Protein AF-A0AAT9FR93-F1 (afdb_monomer_lite)

InterPro domains:
  IPR008893 WGR domain [PF05406] (12-82)
  IPR008893 WGR domain [PS51977] (1-89)
  IPR008893 WGR domain [SM00773] (6-83)
  IPR036930 WGR domain superfamily [SSF142921] (15-79)

Organism: NCBI:txid2979115

Foldseek 3Di:
DPDDKDKFKWWADDDPATKIKIWIWADDDQFTWIKMWMDHPQAGTAIDTPDLDGDHPVVNVVVRVVVVVVVVVVVIDTDPDDDDQDWDWDNQFFDAPVDADDDDDDDDPVCVVVQQADLLHKDWDDDDHFKWKWWDDQQDIFIAGNVRGTGTARPLLSVQVNPFPATWIFIFGDTRQATATAFTQDTNRHGPVVPRGVVRLVVLVVRHDPPSRRYHYTDMGSHPVVVVPPPD

pLDDT: mean 82.77, std 15.94, range [29.42, 98.38]

Secondary structure (DSSP, 8-state):
------EEEEEEEETTEEEEEEEEEEEETTEEEEEEEEEETTSPPEEEES-SS-B-HHHHHHHHHHHHHHHHTTT-EE-TT--PPP-PPPTTTT-B-S--PPPPPP--HHHHHHHHH-TT--EE----SEEEEEEEETTEEEEEETTSBEE---HHHHHHHHT-SS-EEEEEEEETTEEEEEEEEEETTEE-TTS-HHHHHHHHHHHSPTT-TTEEEPPEE-STTHHHHTT-

Sequence (232 aa):
MNTNITSTFLYFREGNSDKEYHVAIEPEGNGYHVTYAYGRRGNTLTTGSKTRQSVTLAEATTIYDKLVRQKMAKGYRTEDNQKPGPITHARDAGEDTGIRCQLLSSVDENQVSHLLTDKRYCLQEKHDGRRLMIRKTGNQITGINRRGLVVSIPNTIRQAVDKLPVDVLLDGEVVGETYHVFDLLELKGHDIRHKGYLSRHAGIVALLPPNDGSLLWVTTAMDSEWCACGLR

Structure (mmCIF, N/CA/C/O backbone):
data_AF-A0AAT9FR93-F1
#
_entry.id   AF-A0AAT9FR93-F1
#
loop_
_atom_site.group_PDB
_atom_site.id
_atom_site.type_symbol
_atom_site.label_atom_id
_atom_site.label_alt_id
_atom_site.label_comp_id
_atom_site.label_asym_id
_atom_site.label_entity_id
_atom_site.label_seq_id
_atom_site.pdbx_PDB_ins_code
_atom_site.Cartn_x
_atom_site.Cartn_y
_atom_site.Cartn_z
_atom_site.occupancy
_atom_site.B_iso_or_equiv
_atom_site.auth_seq_id
_atom_site.auth_comp_id
_atom_site.auth_asym_id
_atom_site.auth_atom_id
_atom_site.pdbx_PDB_model_num
ATOM 1 N N . MET A 1 1 ? -28.108 10.114 15.152 1.00 29.42 1 MET A N 1
ATOM 2 C CA . MET A 1 1 ? -27.400 10.908 16.178 1.00 29.42 1 MET A CA 1
ATOM 3 C C . MET A 1 1 ? -25.965 11.034 15.711 1.00 29.42 1 MET A C 1
ATOM 5 O O . MET A 1 1 ? -25.329 10.007 15.524 1.00 29.42 1 MET A O 1
ATOM 9 N N . ASN A 1 2 ? -25.495 12.246 15.415 1.00 30.59 2 ASN A N 1
ATOM 10 C CA . ASN A 1 2 ? -24.121 12.461 14.964 1.00 30.59 2 ASN A CA 1
ATOM 11 C C . ASN A 1 2 ? -23.194 12.301 16.167 1.00 30.59 2 ASN A C 1
ATOM 13 O O . ASN A 1 2 ? -23.054 13.214 16.977 1.00 30.59 2 ASN A O 1
ATOM 17 N N . THR A 1 3 ? -22.616 11.116 16.319 1.00 38.00 3 THR A N 1
ATOM 18 C CA . THR A 1 3 ? -21.605 10.847 17.335 1.00 38.00 3 THR A CA 1
ATOM 19 C C . THR A 1 3 ? -20.369 11.660 16.973 1.00 38.00 3 THR A C 1
ATOM 21 O O . THR A 1 3 ? -19.728 11.388 15.960 1.00 38.00 3 THR A O 1
ATOM 24 N N . ASN A 1 4 ? -20.075 12.709 17.742 1.00 42.78 4 ASN A N 1
ATOM 25 C CA . ASN A 1 4 ? -18.880 13.519 17.524 1.00 42.78 4 ASN A CA 1
ATOM 26 C C . ASN A 1 4 ? -17.641 12.626 17.663 1.00 42.78 4 ASN A C 1
ATOM 28 O O . ASN A 1 4 ? -17.345 12.113 18.740 1.00 42.78 4 ASN A O 1
ATOM 32 N N . ILE A 1 5 ? -16.954 12.428 16.541 1.00 62.50 5 ILE A N 1
ATOM 33 C CA . ILE A 1 5 ? -15.663 11.754 16.441 1.00 62.50 5 ILE A CA 1
ATOM 34 C C . ILE A 1 5 ? -14.625 12.734 16.995 1.00 62.50 5 ILE A C 1
ATOM 36 O O . ILE A 1 5 ? -14.442 13.820 16.443 1.00 62.50 5 ILE A O 1
ATOM 40 N N . THR A 1 6 ? -13.977 12.380 18.106 1.00 74.31 6 THR A N 1
ATOM 41 C CA . THR A 1 6 ? -12.944 13.219 18.729 1.00 74.31 6 THR A CA 1
ATOM 42 C C . THR A 1 6 ? -11.579 12.836 18.172 1.00 74.31 6 THR A C 1
ATOM 44 O O . THR A 1 6 ? -11.183 11.674 18.248 1.00 74.31 6 THR A O 1
ATOM 47 N N . SER A 1 7 ? -10.843 13.809 17.636 1.00 80.38 7 SER A N 1
ATOM 48 C CA . SER A 1 7 ? -9.474 13.624 17.149 1.00 80.38 7 SER A CA 1
ATOM 49 C C . SER A 1 7 ? -8.580 14.795 17.542 1.00 80.38 7 SER A C 1
ATOM 51 O O . SER A 1 7 ? -9.019 15.944 17.495 1.00 80.38 7 SER A O 1
ATOM 53 N N . THR A 1 8 ? -7.314 14.526 17.855 1.00 81.81 8 THR A N 1
ATOM 54 C CA . THR A 1 8 ? -6.306 15.551 18.138 1.00 81.81 8 THR A CA 1
ATOM 55 C C . THR A 1 8 ? -5.045 15.285 17.333 1.00 81.81 8 THR A C 1
ATOM 57 O O . THR A 1 8 ? -4.550 14.157 17.250 1.00 81.81 8 THR A O 1
ATOM 60 N N . PHE A 1 9 ? -4.508 16.372 16.790 1.00 83.31 9 PHE A N 1
ATOM 61 C CA . PHE A 1 9 ? -3.224 16.425 16.119 1.00 83.31 9 PHE A CA 1
ATOM 62 C C . PHE A 1 9 ? -2.193 17.032 17.021 1.00 83.31 9 PHE A C 1
ATOM 64 O O . PHE A 1 9 ? -2.413 18.080 17.624 1.00 83.31 9 PHE A O 1
ATOM 71 N N . LEU A 1 10 ? -1.057 16.366 17.078 1.00 88.38 10 LEU A N 1
ATOM 72 C CA . LEU A 1 10 ? 0.061 16.777 17.880 1.00 88.38 10 LEU A CA 1
ATOM 73 C C . LEU A 1 10 ? 1.293 16.824 16.996 1.00 88.38 10 LEU A C 1
ATOM 75 O O . LEU A 1 10 ? 1.634 15.829 16.365 1.00 88.38 10 LEU A O 1
ATOM 79 N N . TYR A 1 11 ? 2.002 17.942 16.998 1.00 88.50 11 TYR A N 1
ATOM 80 C CA . TYR A 1 11 ? 3.275 18.071 16.302 1.00 88.50 11 TYR A CA 1
ATOM 81 C C . TYR A 1 11 ? 4.405 18.331 17.287 1.00 88.50 11 TYR A C 1
ATOM 83 O O . TYR A 1 11 ? 4.216 18.879 18.372 1.00 88.50 11 TYR A O 1
ATOM 91 N N . PHE A 1 12 ? 5.603 17.924 16.900 1.00 88.94 12 PHE A N 1
ATOM 92 C CA . PHE A 1 12 ? 6.820 18.115 17.664 1.00 88.94 12 PHE A CA 1
ATOM 93 C C . PHE A 1 12 ? 7.933 18.542 16.719 1.00 88.94 12 PHE A C 1
ATOM 95 O O . PHE A 1 12 ? 8.231 17.833 15.755 1.00 88.94 12 PHE A O 1
ATOM 102 N N . ARG A 1 13 ? 8.571 19.676 17.018 1.00 87.12 13 ARG A N 1
ATOM 103 C CA . ARG A 1 13 ? 9.702 20.185 16.244 1.00 87.12 13 ARG A CA 1
ATOM 104 C C . ARG A 1 13 ? 10.844 20.585 17.170 1.00 87.12 13 ARG A C 1
ATOM 106 O O . ARG A 1 13 ? 10.693 21.511 17.959 1.00 87.12 13 ARG A O 1
ATOM 113 N N . GLU A 1 14 ? 11.974 19.896 17.048 1.00 84.81 14 GLU A N 1
ATOM 114 C CA . GLU A 1 14 ? 13.205 20.182 17.795 1.00 84.81 14 GLU A CA 1
ATOM 115 C C . GLU A 1 14 ? 14.428 19.702 16.996 1.00 84.81 14 GLU A C 1
ATOM 117 O O . GLU A 1 14 ? 14.525 18.528 16.621 1.00 84.81 14 GLU A O 1
ATOM 122 N N . GLY A 1 15 ? 15.358 20.613 16.696 1.00 87.19 15 GLY A N 1
ATOM 123 C CA . GLY A 1 15 ? 16.490 20.336 15.805 1.00 87.19 15 GLY A CA 1
ATOM 124 C C . GLY A 1 15 ? 16.033 19.796 14.441 1.00 87.19 15 GLY A C 1
ATOM 125 O O . GLY A 1 15 ? 15.156 20.371 13.798 1.00 87.19 15 GLY A O 1
ATOM 126 N N . ASN A 1 16 ? 16.594 18.654 14.025 1.00 81.69 16 ASN A N 1
ATOM 127 C CA . ASN A 1 16 ? 16.213 17.947 12.790 1.00 81.69 16 ASN A CA 1
ATOM 128 C C . ASN A 1 16 ? 14.948 17.077 12.933 1.00 81.69 16 ASN A C 1
ATOM 130 O O . ASN A 1 16 ? 14.507 16.457 11.955 1.00 81.69 16 ASN A O 1
ATOM 134 N N . SER A 1 17 ? 14.380 16.978 14.141 1.00 83.12 17 SER A N 1
ATOM 135 C CA . SER A 1 17 ? 13.136 16.247 14.371 1.00 83.12 17 SER A CA 1
ATOM 136 C C . SER A 1 17 ? 11.950 17.118 13.993 1.00 83.12 17 SER A C 1
ATOM 138 O O . SER A 1 17 ? 11.734 18.162 14.599 1.00 83.12 17 SER A O 1
ATOM 140 N N . ASP A 1 18 ? 11.160 16.639 13.038 1.00 87.88 18 ASP A N 1
ATOM 141 C CA . ASP A 1 18 ? 9.868 17.212 12.681 1.00 87.88 18 ASP A CA 1
ATOM 142 C C . ASP A 1 18 ? 8.831 16.089 12.612 1.00 87.88 18 ASP A C 1
ATOM 144 O O . ASP A 1 18 ? 8.861 15.275 11.691 1.00 87.88 18 ASP A O 1
ATOM 148 N N . LYS A 1 19 ? 8.001 15.953 13.644 1.00 90.75 19 LYS A N 1
ATOM 149 C CA . LYS A 1 19 ? 7.142 14.783 13.861 1.00 90.75 19 LYS A CA 1
ATOM 150 C C . LYS A 1 19 ? 5.696 15.199 14.034 1.00 90.75 19 LYS A C 1
ATOM 152 O O . LYS A 1 19 ? 5.417 16.217 14.660 1.00 90.75 19 LYS A O 1
ATOM 157 N N . GLU A 1 20 ? 4.799 14.335 13.597 1.00 91.38 20 GLU A N 1
ATOM 158 C CA . GLU A 1 20 ? 3.376 14.421 13.891 1.00 91.38 20 GLU A CA 1
ATOM 159 C C . GLU A 1 20 ? 2.882 13.139 14.565 1.00 91.38 20 GLU A C 1
ATOM 161 O O . GLU A 1 20 ? 3.470 12.055 14.451 1.00 91.38 20 GLU A O 1
ATOM 166 N N . TYR A 1 21 ? 1.837 13.298 15.365 1.00 89.88 21 TYR A N 1
ATOM 167 C CA . TYR A 1 21 ? 1.172 12.258 16.122 1.00 89.88 21 TYR A CA 1
ATOM 168 C C . TYR A 1 21 ? -0.322 12.559 16.141 1.00 89.88 21 TYR A C 1
ATOM 170 O O . TYR A 1 21 ? -0.752 13.570 16.690 1.00 89.88 21 TYR A O 1
ATOM 178 N N . HIS A 1 22 ? -1.118 11.698 15.528 1.00 88.06 22 HIS A N 1
ATOM 179 C CA . HIS A 1 22 ? -2.566 11.837 15.460 1.00 88.06 22 HIS A CA 1
ATOM 180 C C . HIS A 1 22 ? -3.174 10.809 16.400 1.00 88.06 22 HIS A C 1
ATOM 182 O O . HIS A 1 22 ? -2.677 9.686 16.494 1.00 88.06 22 HIS A O 1
ATOM 188 N N . VAL A 1 23 ? -4.234 11.184 17.103 1.00 89.44 23 VAL A N 1
ATOM 189 C CA . VAL A 1 23 ? -5.022 10.272 17.932 1.00 89.44 23 VAL A CA 1
ATOM 190 C C . VAL A 1 23 ? -6.499 10.537 17.688 1.00 89.44 23 VAL A C 1
ATOM 192 O O . VAL A 1 23 ? -6.897 11.698 17.607 1.00 89.44 23 VAL A O 1
ATOM 195 N N . ALA A 1 24 ? -7.304 9.487 17.549 1.00 85.00 24 ALA A N 1
ATOM 196 C CA . ALA A 1 24 ? -8.740 9.611 17.324 1.00 85.00 24 ALA A CA 1
ATOM 197 C C . ALA A 1 24 ? -9.539 8.541 18.077 1.00 85.00 24 ALA A C 1
ATOM 199 O O . ALA A 1 24 ? -9.026 7.468 18.399 1.00 85.00 24 ALA A O 1
ATOM 200 N N . ILE A 1 25 ? -10.799 8.860 18.372 1.00 85.25 25 ILE A N 1
ATOM 201 C CA . ILE A 1 25 ? -11.815 7.917 18.839 1.00 85.25 25 ILE A CA 1
ATOM 202 C C . ILE A 1 25 ? -12.727 7.609 17.657 1.00 85.25 25 ILE A C 1
ATOM 204 O O . ILE A 1 25 ? -13.449 8.488 17.190 1.00 85.25 25 ILE A O 1
ATOM 208 N N . GLU A 1 26 ? -12.710 6.368 17.188 1.00 82.25 26 GLU A N 1
ATOM 209 C CA . GLU A 1 26 ? -13.493 5.927 16.034 1.00 82.25 26 GLU A CA 1
ATOM 210 C C . GLU A 1 26 ? -14.591 4.948 16.478 1.00 82.25 26 GLU A C 1
ATOM 212 O O . GLU A 1 26 ? -14.312 4.048 17.273 1.00 82.25 26 GLU A O 1
ATOM 217 N N . PRO A 1 27 ? -15.844 5.103 16.015 1.00 80.38 27 PRO A N 1
ATOM 218 C CA . PRO A 1 27 ? -16.918 4.168 16.340 1.00 80.38 27 PRO A CA 1
ATOM 219 C C . PRO A 1 27 ? -16.737 2.828 15.607 1.00 80.38 27 PRO A C 1
ATOM 221 O O . PRO A 1 27 ? -16.455 2.803 14.410 1.00 80.38 27 PRO A O 1
ATOM 224 N N . GLU A 1 28 ? -16.975 1.712 16.299 1.00 78.50 28 GLU A N 1
ATOM 225 C CA . GLU A 1 28 ? -17.072 0.372 15.706 1.00 78.50 28 GLU A CA 1
ATOM 226 C C . GLU A 1 28 ? -18.241 -0.403 16.326 1.00 78.50 28 GLU A C 1
ATOM 228 O O . GLU A 1 28 ? -18.239 -0.734 17.513 1.00 78.50 28 GLU A O 1
ATOM 233 N N . GLY A 1 29 ? -19.256 -0.708 15.509 1.00 78.81 29 GLY A N 1
ATOM 234 C CA . GLY A 1 29 ? -20.474 -1.376 15.969 1.00 78.81 29 GLY A CA 1
ATOM 235 C C . GLY A 1 29 ? -21.165 -0.582 17.081 1.00 78.81 29 GLY A C 1
ATOM 236 O O . GLY A 1 29 ? -21.569 0.559 16.870 1.00 78.81 29 GLY A O 1
ATOM 237 N N . ASN A 1 30 ? -21.271 -1.190 18.266 1.00 81.44 30 ASN A N 1
ATOM 238 C CA . ASN A 1 30 ? -21.854 -0.571 19.464 1.00 81.44 30 ASN A CA 1
ATOM 239 C C . ASN A 1 30 ? -20.799 0.036 20.413 1.00 81.44 30 ASN A C 1
ATOM 241 O O . ASN A 1 30 ? -21.143 0.444 21.523 1.00 81.44 30 ASN A O 1
ATOM 245 N N . GLY A 1 31 ? -19.525 0.066 20.016 1.00 86.81 31 GLY A N 1
ATOM 246 C CA . GLY A 1 31 ? -18.418 0.562 20.832 1.00 86.81 31 GLY A CA 1
ATOM 247 C C . GLY A 1 31 ? -17.485 1.496 20.063 1.00 86.81 31 GLY A C 1
ATOM 248 O O . GLY A 1 31 ? -17.837 2.041 19.017 1.00 86.81 31 GLY A O 1
ATOM 249 N N . TYR A 1 32 ? -16.292 1.705 20.616 1.00 85.94 32 TYR A N 1
ATOM 250 C CA . TYR A 1 32 ? -15.308 2.667 20.121 1.00 85.94 32 TYR A CA 1
ATOM 251 C C . TYR A 1 32 ? -13.889 2.096 20.180 1.00 85.94 32 TYR A C 1
ATOM 253 O O . TYR A 1 32 ? -13.552 1.347 21.097 1.00 85.94 32 TYR A O 1
ATOM 261 N N . HIS A 1 33 ? -13.037 2.505 19.244 1.00 84.81 33 HIS A N 1
ATOM 262 C CA . HIS A 1 33 ? -11.599 2.252 19.258 1.00 84.81 33 HIS A CA 1
ATOM 263 C C . HIS A 1 33 ? -10.818 3.551 19.428 1.00 84.81 33 HIS A C 1
ATOM 265 O O . HIS A 1 33 ? -11.192 4.589 18.886 1.00 84.81 33 HIS A O 1
ATOM 271 N N . VAL A 1 34 ? -9.700 3.480 20.154 1.00 85.25 34 VAL A N 1
ATOM 272 C CA . VAL A 1 34 ? -8.737 4.584 20.235 1.00 85.25 34 VAL A CA 1
ATOM 273 C C . VAL A 1 34 ? -7.555 4.292 19.339 1.00 85.25 34 VAL A C 1
ATOM 275 O O . VAL A 1 34 ? -6.812 3.324 19.531 1.00 85.25 34 VAL A O 1
ATOM 278 N N . THR A 1 35 ? -7.372 5.168 18.372 1.00 84.31 35 THR A N 1
ATOM 279 C CA . THR A 1 35 ? -6.521 4.972 17.213 1.00 84.31 35 THR A CA 1
ATOM 280 C C . THR A 1 35 ? -5.418 6.007 17.238 1.00 84.31 35 THR A C 1
ATOM 282 O O . THR A 1 35 ? -5.577 7.082 17.817 1.00 84.31 35 THR A O 1
ATOM 285 N N . TYR A 1 36 ? -4.258 5.677 16.682 1.00 88.31 36 TYR A N 1
ATOM 286 C CA . TYR A 1 36 ? -3.169 6.632 16.582 1.00 88.31 36 TYR A CA 1
ATOM 287 C C . TYR A 1 36 ? -2.362 6.460 15.304 1.00 88.31 36 TYR A C 1
ATOM 289 O O . TYR A 1 36 ? -2.220 5.357 14.781 1.00 88.31 36 TYR A O 1
ATOM 297 N N . ALA A 1 37 ? -1.768 7.553 14.847 1.00 82.88 37 ALA A N 1
ATOM 298 C CA . ALA A 1 37 ? -0.824 7.589 13.742 1.00 82.88 37 ALA A CA 1
ATOM 299 C C . ALA A 1 37 ? 0.387 8.428 14.138 1.00 82.88 37 ALA A C 1
ATOM 301 O O . ALA A 1 37 ? 0.241 9.385 14.889 1.00 82.88 37 ALA A O 1
ATOM 302 N N . TYR A 1 38 ? 1.590 8.072 13.702 1.00 89.12 38 TYR A N 1
ATOM 303 C CA . TYR A 1 38 ? 2.784 8.851 14.014 1.00 89.12 38 TYR A CA 1
ATOM 304 C C . TYR A 1 38 ? 3.874 8.711 12.965 1.00 89.12 38 TYR A C 1
ATOM 306 O O . TYR A 1 38 ? 4.024 7.662 12.340 1.00 89.12 38 TYR A O 1
ATOM 314 N N . GLY A 1 39 ? 4.688 9.749 12.818 1.00 85.12 39 GLY A N 1
ATOM 315 C CA . GLY A 1 39 ? 5.774 9.751 11.849 1.00 85.12 39 GLY A CA 1
ATOM 316 C C . GLY A 1 39 ? 6.422 11.116 11.711 1.00 85.12 39 GLY A C 1
ATOM 317 O O . GLY A 1 39 ? 6.143 12.033 12.483 1.00 85.12 39 GLY A O 1
ATOM 318 N N . ARG A 1 40 ? 7.343 11.224 10.752 1.00 84.56 40 ARG A N 1
ATOM 319 C CA . ARG A 1 40 ? 7.901 12.513 10.340 1.00 84.56 40 ARG A CA 1
ATOM 320 C C . ARG A 1 40 ? 6.823 13.270 9.557 1.00 84.56 40 ARG A C 1
ATOM 322 O O . ARG A 1 40 ? 6.152 12.649 8.739 1.00 84.56 40 ARG A O 1
ATOM 329 N N . ARG A 1 41 ? 6.660 14.569 9.804 1.00 81.44 41 ARG A N 1
ATOM 330 C CA . ARG A 1 41 ? 5.644 15.377 9.114 1.00 81.44 41 ARG A CA 1
ATOM 331 C C . ARG A 1 41 ? 5.865 15.366 7.600 1.00 81.44 41 ARG A C 1
ATOM 333 O O . ARG A 1 41 ? 7.005 15.491 7.153 1.00 81.44 41 ARG A O 1
ATOM 340 N N . GLY A 1 42 ? 4.781 15.199 6.840 1.00 69.25 42 GLY A N 1
ATOM 341 C CA . GLY A 1 42 ? 4.798 15.083 5.375 1.00 69.25 42 GLY A CA 1
ATOM 342 C C . GLY A 1 42 ? 5.119 13.683 4.835 1.00 69.25 42 GLY A C 1
ATOM 343 O O . GLY A 1 42 ? 5.043 13.473 3.629 1.00 69.25 42 GLY A O 1
ATOM 344 N N . ASN A 1 43 ? 5.432 12.717 5.706 1.00 69.81 43 ASN A N 1
ATOM 345 C CA . ASN A 1 43 ? 5.645 11.322 5.323 1.00 69.81 43 ASN A CA 1
ATOM 346 C C . ASN A 1 43 ? 4.446 10.450 5.716 1.00 69.81 43 ASN A C 1
ATOM 348 O O . ASN A 1 43 ? 3.644 10.801 6.579 1.00 69.81 43 ASN A O 1
ATOM 352 N N . THR A 1 44 ? 4.373 9.250 5.141 1.00 67.69 44 THR A N 1
ATOM 353 C CA . THR A 1 44 ? 3.378 8.237 5.513 1.00 67.69 44 THR A CA 1
ATOM 354 C C . THR A 1 44 ? 3.463 7.906 7.003 1.00 67.69 44 THR A C 1
ATOM 356 O O . THR A 1 44 ? 4.499 7.446 7.496 1.00 67.69 44 THR A O 1
ATOM 359 N N . LEU A 1 45 ? 2.355 8.072 7.725 1.00 75.25 45 LEU A N 1
ATOM 360 C CA . LEU A 1 45 ? 2.311 7.773 9.151 1.00 75.25 45 LEU A CA 1
ATOM 361 C C . LEU A 1 45 ? 2.226 6.276 9.437 1.00 75.25 45 LEU A C 1
ATOM 363 O O . LEU A 1 45 ? 1.547 5.503 8.760 1.00 75.25 45 LEU A O 1
ATOM 367 N N . THR A 1 46 ? 2.909 5.872 10.505 1.00 77.69 46 THR A N 1
ATOM 368 C CA . THR A 1 46 ? 2.726 4.563 11.125 1.00 77.69 46 THR A CA 1
ATOM 369 C C . THR A 1 46 ? 1.480 4.606 11.989 1.00 77.69 46 THR A C 1
ATOM 371 O O . THR A 1 46 ? 1.409 5.354 12.960 1.00 77.69 46 THR A O 1
ATOM 374 N N . THR A 1 47 ? 0.509 3.780 11.645 1.00 81.50 47 THR A N 1
ATOM 375 C CA . THR A 1 47 ? -0.815 3.723 12.268 1.00 81.50 47 THR A CA 1
ATOM 376 C C . THR A 1 47 ? -0.945 2.520 13.199 1.00 81.50 47 THR A C 1
ATOM 378 O O . THR A 1 47 ? -0.326 1.480 12.970 1.00 81.50 47 THR A O 1
ATOM 381 N N . GLY A 1 48 ? -1.768 2.635 14.236 1.00 78.50 48 GLY A N 1
ATOM 382 C CA . GLY A 1 48 ? -2.099 1.539 15.138 1.00 78.50 48 GLY A CA 1
ATOM 383 C C . GLY A 1 48 ? -3.312 1.843 16.012 1.00 78.50 48 GLY A C 1
ATOM 384 O O . GLY A 1 48 ? -3.860 2.943 15.989 1.00 78.50 48 GLY A O 1
ATOM 385 N N . SER A 1 49 ? -3.706 0.858 16.814 1.00 85.44 49 SER A N 1
ATOM 386 C CA . SER A 1 49 ? -4.805 0.964 17.775 1.00 85.44 49 SER A CA 1
ATOM 387 C C . SER A 1 49 ? -4.294 0.700 19.191 1.00 85.44 49 SER A C 1
ATOM 389 O O . SER A 1 49 ? -3.431 -0.155 19.408 1.00 85.44 49 SER A O 1
ATOM 391 N N . LYS A 1 50 ? -4.798 1.448 20.178 1.00 84.38 50 LYS A N 1
ATOM 392 C CA . LYS A 1 50 ? -4.560 1.171 21.607 1.00 84.38 50 LYS A CA 1
ATOM 393 C C . LYS A 1 50 ? -5.554 0.188 22.206 1.00 84.38 50 LYS A C 1
ATOM 395 O O . LYS A 1 50 ? -5.314 -0.315 23.300 1.00 84.38 50 LYS A O 1
ATOM 400 N N . THR A 1 51 ? -6.623 -0.105 21.487 1.00 81.69 51 THR A N 1
ATOM 401 C CA . THR A 1 51 ? -7.735 -0.949 21.928 1.00 81.69 51 THR A CA 1
ATOM 402 C C . THR A 1 51 ? -7.841 -2.153 21.001 1.00 81.69 51 THR A C 1
ATOM 404 O O . THR A 1 51 ? -8.095 -1.977 19.813 1.00 81.69 51 THR A O 1
ATOM 407 N N . ARG A 1 52 ? -7.631 -3.370 21.522 1.00 75.50 52 ARG A N 1
ATOM 408 C CA . ARG A 1 52 ? -7.758 -4.611 20.729 1.00 75.50 52 ARG A CA 1
ATOM 409 C C . ARG A 1 52 ? -9.210 -4.963 20.396 1.00 75.50 52 ARG A C 1
ATOM 411 O O . ARG A 1 52 ? -9.455 -5.578 19.373 1.00 75.50 52 ARG A O 1
ATOM 418 N N . GLN A 1 53 ? -10.148 -4.582 21.258 1.00 79.50 53 GLN A N 1
ATOM 419 C CA . GLN A 1 53 ? -11.591 -4.763 21.083 1.00 79.50 53 GLN A CA 1
ATOM 420 C C . GLN A 1 53 ? -12.293 -3.425 21.313 1.00 79.50 53 GLN A C 1
ATOM 422 O O . GLN A 1 53 ? -11.723 -2.549 21.972 1.00 79.50 53 GLN A O 1
ATOM 427 N N . SER A 1 54 ? -13.497 -3.272 20.763 1.00 84.69 54 SER A N 1
ATOM 428 C CA . SER A 1 54 ? -14.298 -2.063 20.926 1.00 84.69 54 SER A CA 1
ATOM 429 C C . SER A 1 54 ? -14.644 -1.865 22.402 1.00 84.69 54 SER A C 1
ATOM 431 O O . SER A 1 54 ? -15.144 -2.788 23.046 1.00 84.69 54 SER A O 1
ATOM 433 N N . VAL A 1 55 ? -14.398 -0.669 22.928 1.00 89.25 55 VAL A N 1
ATOM 434 C CA . VAL A 1 55 ? -14.668 -0.297 24.324 1.00 89.25 55 VAL A CA 1
ATOM 435 C C . VAL A 1 55 ? -15.828 0.693 24.413 1.00 89.25 55 VAL A C 1
ATOM 437 O O . VAL A 1 55 ? -16.315 1.200 23.399 1.00 89.25 55 VAL A O 1
ATOM 440 N N . THR A 1 56 ? -16.289 0.991 25.626 1.00 90.44 56 THR A N 1
ATOM 441 C CA . THR A 1 56 ? -17.291 2.045 25.833 1.00 90.44 56 THR A CA 1
ATOM 442 C C . THR A 1 56 ? -16.719 3.428 25.501 1.00 90.44 56 THR A C 1
ATOM 444 O O . THR A 1 56 ? -15.505 3.642 25.538 1.00 90.44 56 THR A O 1
ATOM 447 N N . LEU A 1 57 ? -17.584 4.412 25.222 1.00 86.31 57 LEU A N 1
ATOM 448 C CA . LEU A 1 57 ? -17.136 5.787 24.960 1.00 86.31 57 LEU A CA 1
ATOM 449 C C . LEU A 1 57 ? -16.334 6.361 26.138 1.00 86.31 57 LEU A C 1
ATOM 451 O O . LEU A 1 57 ? -15.338 7.042 25.931 1.00 86.31 57 LEU A O 1
ATOM 455 N N . ALA A 1 58 ? -16.737 6.060 27.376 1.00 84.69 58 ALA A N 1
ATOM 456 C CA . ALA A 1 58 ? -16.051 6.538 28.575 1.00 84.69 58 ALA A CA 1
ATOM 457 C C . ALA A 1 58 ? -14.619 5.981 28.687 1.00 84.69 58 ALA A C 1
ATOM 459 O O . ALA A 1 58 ? -13.671 6.718 28.979 1.00 84.69 58 ALA A O 1
ATOM 460 N N . GLU A 1 59 ? -14.443 4.688 28.405 1.00 87.50 59 GLU A N 1
ATOM 461 C CA . GLU A 1 59 ? -13.126 4.046 28.373 1.00 87.50 59 GLU A CA 1
ATOM 462 C C . GLU A 1 59 ? -12.270 4.586 27.224 1.00 87.50 59 GLU A C 1
ATOM 464 O O . GLU A 1 59 ? -11.096 4.905 27.431 1.00 87.50 59 GLU A O 1
ATOM 469 N N . ALA A 1 60 ? -12.858 4.754 26.035 1.00 86.94 60 ALA A N 1
ATOM 470 C CA . ALA A 1 60 ? -12.172 5.329 24.883 1.00 86.94 60 ALA A CA 1
ATOM 471 C C . ALA A 1 60 ? -11.670 6.750 25.179 1.00 86.94 60 ALA A C 1
ATOM 473 O O . ALA A 1 60 ? -10.489 7.030 24.982 1.00 86.94 60 ALA A O 1
ATOM 474 N N . THR A 1 61 ? -12.517 7.617 25.738 1.00 84.62 61 THR A N 1
ATOM 475 C CA . THR A 1 61 ? -12.137 8.980 26.146 1.00 84.62 61 THR A CA 1
ATOM 476 C C . THR A 1 61 ? -11.003 8.965 27.170 1.00 84.62 61 THR A C 1
ATOM 478 O O . THR A 1 61 ? -10.032 9.704 27.034 1.00 84.62 61 THR A O 1
ATOM 481 N N . THR A 1 62 ? -11.040 8.051 28.143 1.00 86.38 62 THR A N 1
ATOM 482 C CA . THR A 1 62 ? -9.971 7.929 29.149 1.00 86.38 62 THR A CA 1
ATOM 483 C C . THR A 1 62 ? -8.624 7.543 28.523 1.00 86.38 62 THR A C 1
ATOM 485 O O . THR A 1 62 ? -7.579 8.109 28.865 1.00 86.38 62 THR A O 1
ATOM 488 N N . ILE A 1 63 ? -8.622 6.574 27.602 1.00 90.56 63 ILE A N 1
ATOM 489 C CA . ILE A 1 63 ? -7.412 6.138 26.886 1.00 90.56 63 ILE A CA 1
ATOM 490 C C . ILE A 1 63 ? -6.893 7.267 25.988 1.00 90.56 63 ILE A C 1
ATOM 492 O O . ILE A 1 63 ? -5.688 7.535 25.969 1.00 90.56 63 ILE A O 1
ATOM 496 N N . TYR A 1 64 ? -7.798 7.937 25.281 1.00 89.81 64 TYR A N 1
ATOM 497 C CA . TYR A 1 64 ? -7.519 9.077 24.420 1.00 89.81 64 TYR A CA 1
ATOM 498 C C .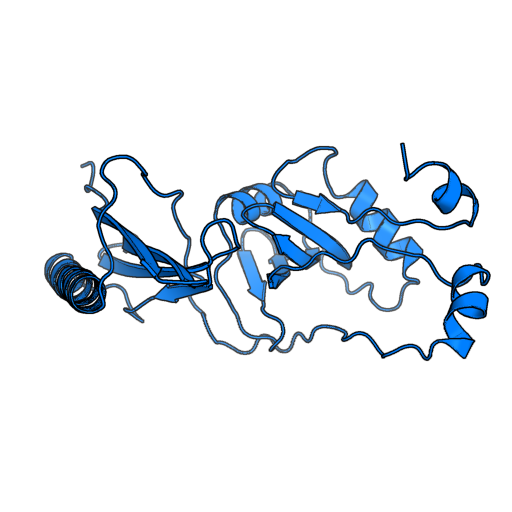 TYR A 1 64 ? -6.835 10.219 25.185 1.00 89.81 64 TYR A C 1
ATOM 500 O O . TYR A 1 64 ? -5.709 10.598 24.851 1.00 89.81 64 TYR A O 1
ATOM 508 N N . ASP A 1 65 ? -7.443 10.692 26.275 1.00 84.25 65 ASP A N 1
ATOM 509 C CA . ASP A 1 65 ? -6.918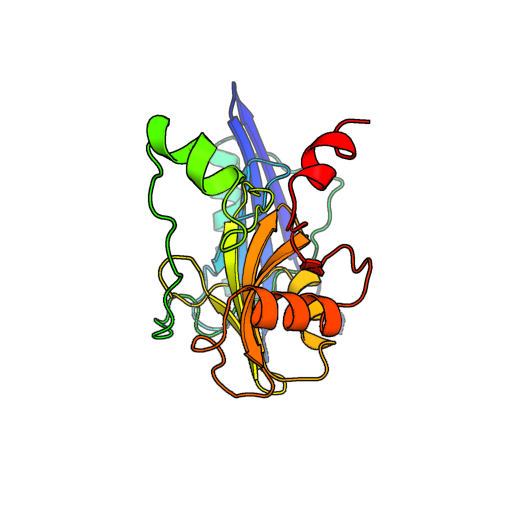 11.798 27.083 1.00 84.25 65 ASP A CA 1
ATOM 510 C C . ASP A 1 65 ? -5.543 11.466 27.659 1.00 84.25 65 ASP A C 1
ATOM 512 O O . ASP A 1 65 ? -4.644 12.311 27.728 1.00 84.25 65 ASP A O 1
ATOM 516 N N . LYS A 1 66 ? -5.346 10.203 28.054 1.00 91.06 66 LYS A N 1
ATOM 517 C CA . LYS A 1 66 ? -4.054 9.716 28.537 1.00 91.06 66 LYS A CA 1
ATOM 518 C C . LYS A 1 66 ? -2.982 9.794 27.449 1.00 91.06 66 LYS A C 1
ATOM 520 O O . LYS A 1 66 ? -1.863 10.208 27.755 1.00 91.06 66 LYS A O 1
ATOM 525 N N . LEU A 1 67 ? -3.291 9.418 26.205 1.00 90.81 67 LEU A N 1
ATOM 526 C CA . LEU A 1 67 ? -2.345 9.514 25.086 1.00 90.81 67 LEU A CA 1
ATOM 527 C C . LEU A 1 67 ? -1.979 10.962 24.778 1.00 90.81 67 LEU A C 1
ATOM 529 O O . LEU A 1 67 ? -0.789 11.269 24.674 1.00 90.81 67 LEU A O 1
ATOM 533 N N . VAL A 1 68 ? -2.980 11.842 24.678 1.00 85.38 68 VAL A N 1
ATOM 534 C CA . VAL A 1 68 ? -2.770 13.271 24.415 1.00 85.38 68 VAL A CA 1
ATOM 535 C C . VAL A 1 68 ? -1.868 13.866 25.494 1.00 85.38 68 VAL A C 1
ATOM 537 O O . VAL A 1 68 ? -0.806 14.407 25.184 1.00 85.38 68 VAL A O 1
ATOM 540 N N . ARG A 1 69 ? -2.205 13.656 26.773 1.00 85.62 69 ARG A N 1
ATOM 541 C CA . ARG A 1 69 ? -1.424 14.161 27.912 1.00 85.62 69 ARG A CA 1
ATOM 542 C C . ARG A 1 69 ? 0.016 13.654 27.908 1.00 85.62 69 ARG A C 1
ATOM 544 O O . ARG A 1 69 ? 0.943 14.430 28.123 1.00 85.62 69 ARG A O 1
ATOM 551 N N . GLN A 1 70 ? 0.227 12.365 27.631 1.00 91.31 70 GLN A N 1
ATOM 552 C CA . GLN A 1 70 ? 1.571 11.785 27.546 1.00 91.31 70 GLN A CA 1
ATOM 553 C C . GLN A 1 70 ? 2.408 12.386 26.415 1.00 91.31 70 GLN A C 1
ATOM 555 O O . GLN A 1 70 ? 3.624 12.503 26.553 1.00 91.31 70 GLN A O 1
ATOM 560 N N . LYS A 1 71 ? 1.789 12.723 25.282 1.00 92.56 71 LYS A N 1
ATOM 561 C CA . LYS A 1 71 ? 2.487 13.324 24.143 1.00 92.56 71 LYS A CA 1
ATOM 562 C C . LYS A 1 71 ? 2.778 14.799 24.376 1.00 92.56 71 LYS A C 1
ATOM 564 O O . LYS A 1 71 ? 3.905 15.218 24.128 1.00 92.56 71 LYS A O 1
ATOM 569 N N . MET A 1 72 ? 1.838 15.544 24.949 1.00 86.12 72 MET A N 1
ATOM 570 C CA . MET A 1 72 ? 2.064 16.933 25.356 1.00 86.12 72 MET A CA 1
ATOM 571 C C . MET A 1 72 ? 3.191 17.051 26.388 1.00 86.12 72 MET A C 1
ATOM 573 O O . MET A 1 72 ? 4.079 17.883 26.236 1.00 86.12 72 MET A O 1
ATOM 577 N N . ALA A 1 73 ? 3.245 16.142 27.369 1.00 86.31 73 ALA A N 1
ATOM 578 C CA . ALA A 1 73 ? 4.351 16.074 28.330 1.00 86.31 73 ALA A CA 1
ATOM 579 C C . ALA A 1 73 ? 5.720 15.795 27.674 1.00 86.31 73 ALA A C 1
ATOM 581 O O . ALA A 1 73 ? 6.756 16.121 28.242 1.00 86.31 73 ALA A O 1
ATOM 582 N N . LYS A 1 74 ? 5.737 15.211 26.467 1.00 88.81 74 LYS A N 1
ATOM 583 C CA . LYS A 1 74 ? 6.942 14.977 25.651 1.00 88.81 74 LYS A CA 1
ATOM 584 C C . LYS A 1 74 ? 7.243 16.127 24.680 1.00 88.81 74 LYS A C 1
ATOM 586 O O . LYS A 1 74 ? 8.007 15.935 23.741 1.00 88.81 74 LYS A O 1
ATOM 591 N N . GLY A 1 75 ? 6.620 17.290 24.872 1.00 86.62 75 GLY A N 1
ATOM 592 C CA . GLY A 1 75 ? 6.864 18.496 24.082 1.00 86.62 75 GLY A CA 1
ATOM 593 C C . GLY A 1 75 ? 6.040 18.609 22.799 1.00 86.62 75 GLY A C 1
ATOM 594 O O . GLY A 1 75 ? 6.278 19.531 22.021 1.00 86.62 75 GLY A O 1
ATOM 595 N N . TYR A 1 76 ? 5.085 17.704 22.555 1.00 90.19 76 TYR A N 1
ATOM 596 C CA . TYR A 1 76 ? 4.175 17.851 21.419 1.00 90.19 76 TYR A CA 1
ATOM 597 C C . TYR A 1 76 ? 3.138 18.955 21.683 1.00 90.19 76 TYR A C 1
ATOM 599 O O . TYR A 1 76 ? 2.734 19.172 22.826 1.00 90.19 76 TYR A O 1
ATOM 607 N N . ARG A 1 77 ? 2.674 19.627 20.629 1.00 87.19 77 ARG A N 1
ATOM 608 C CA . ARG A 1 77 ? 1.727 20.751 20.696 1.00 87.19 77 ARG A CA 1
ATOM 609 C C . ARG A 1 77 ? 0.540 20.526 19.765 1.00 87.19 77 ARG A C 1
ATOM 611 O O . ARG A 1 77 ? 0.694 19.857 18.749 1.00 87.19 77 ARG A O 1
ATOM 618 N N . THR A 1 78 ? -0.624 21.057 20.128 1.00 81.06 78 THR A N 1
ATOM 619 C CA . THR A 1 78 ? -1.844 21.020 19.309 1.00 81.06 78 THR A CA 1
ATOM 620 C C . THR A 1 78 ? -1.795 22.089 18.223 1.00 81.06 78 THR A C 1
ATOM 622 O O . THR A 1 78 ? -1.328 23.195 18.482 1.00 81.06 78 THR A O 1
ATOM 625 N N . GLU A 1 79 ? -2.271 21.773 17.019 1.00 65.50 79 GLU A N 1
ATOM 626 C CA . GLU A 1 79 ? -2.463 22.750 15.940 1.00 65.50 79 GLU A CA 1
ATOM 627 C C . GLU A 1 79 ? -3.963 23.048 15.807 1.00 65.50 79 GLU A C 1
ATOM 629 O O . GLU A 1 79 ? -4.763 22.117 15.732 1.00 65.50 79 GLU A O 1
ATOM 634 N N . ASP A 1 80 ? -4.356 24.324 15.780 1.00 48.06 80 ASP A N 1
ATOM 635 C CA . ASP A 1 80 ? -5.776 24.718 15.793 1.00 48.06 80 ASP A CA 1
ATOM 636 C C . ASP A 1 80 ? -6.513 24.481 14.454 1.00 48.06 80 ASP A C 1
ATOM 638 O O . ASP A 1 80 ? -7.722 24.684 14.391 1.00 48.06 80 ASP A O 1
ATOM 642 N N . ASN A 1 81 ? -5.841 24.029 13.381 1.00 42.12 81 ASN A N 1
ATOM 643 C CA . ASN A 1 81 ? -6.400 24.099 12.018 1.00 42.12 81 ASN A CA 1
ATOM 644 C C . ASN A 1 81 ? -6.260 22.860 11.108 1.00 42.12 81 ASN A C 1
ATOM 646 O O . ASN A 1 81 ? -6.623 22.949 9.935 1.00 42.12 81 ASN A O 1
ATOM 650 N N . GLN A 1 82 ? -5.821 21.695 11.593 1.00 43.56 82 GLN A N 1
ATOM 651 C CA . GLN A 1 82 ? -5.879 20.453 10.802 1.00 43.56 82 GLN A CA 1
ATOM 652 C C . GLN A 1 82 ? -6.930 19.487 11.364 1.00 43.56 82 GLN A C 1
ATOM 654 O O . GLN A 1 82 ? -6.975 19.228 12.563 1.00 43.56 82 GLN A O 1
ATOM 659 N N . LYS A 1 83 ? -7.808 18.973 10.489 1.00 41.19 83 LYS A N 1
ATOM 660 C CA . LYS A 1 83 ? -8.773 17.885 10.754 1.00 41.19 83 LYS A CA 1
ATOM 661 C C . LYS A 1 83 ? -8.319 16.631 9.998 1.00 41.19 83 LYS A C 1
ATOM 663 O O . LYS A 1 83 ? -7.867 16.786 8.864 1.00 41.19 83 LYS A O 1
ATOM 668 N N . PRO A 1 84 ? -8.387 15.410 10.566 1.00 47.22 84 PRO A N 1
ATOM 669 C CA . PRO A 1 84 ? -7.737 14.258 9.949 1.00 47.22 84 PRO A CA 1
ATOM 670 C C . PRO A 1 84 ? -8.620 13.674 8.871 1.00 47.22 84 PRO A C 1
ATOM 672 O O . PRO A 1 84 ? -9.841 13.619 9.022 1.00 47.22 84 PRO A O 1
ATOM 675 N N . GLY A 1 85 ? -7.983 13.161 7.819 1.00 42.94 85 GLY A N 1
ATOM 676 C CA . GLY A 1 85 ? -8.574 12.070 7.063 1.00 42.94 85 GLY A CA 1
ATOM 677 C C . GLY A 1 85 ? -8.773 10.872 8.007 1.00 42.94 85 GLY A C 1
ATOM 678 O O . GLY A 1 85 ? -7.873 10.572 8.796 1.00 42.94 85 GLY A O 1
ATOM 679 N N . PRO A 1 86 ? -9.937 10.204 8.000 1.00 40.88 86 PRO A N 1
ATOM 680 C CA . PRO A 1 86 ? -10.178 9.044 8.859 1.00 40.88 86 PRO A CA 1
ATOM 681 C C . PRO A 1 86 ? -9.183 7.902 8.559 1.00 40.88 86 PRO A C 1
ATOM 683 O O . PRO A 1 86 ? -8.749 7.750 7.415 1.00 40.88 86 PRO A O 1
ATOM 686 N N . ILE A 1 87 ? -8.814 7.093 9.563 1.00 48.47 87 ILE A N 1
ATOM 687 C CA . ILE A 1 87 ? -7.819 6.009 9.434 1.00 48.47 87 ILE A CA 1
ATOM 688 C C . ILE A 1 87 ? -8.486 4.674 9.765 1.00 48.47 87 ILE A C 1
ATOM 690 O O . ILE A 1 87 ? -8.686 4.357 10.928 1.00 48.47 87 ILE A O 1
ATOM 694 N N . THR A 1 88 ? -8.775 3.831 8.772 1.00 46.88 88 THR A N 1
ATOM 695 C CA . THR A 1 88 ? -9.381 2.515 9.049 1.00 46.88 88 THR A CA 1
ATOM 696 C C . THR A 1 88 ? -8.382 1.496 9.600 1.00 46.88 88 THR A C 1
ATOM 698 O O . THR A 1 88 ? -7.355 1.189 8.985 1.00 46.88 88 THR A O 1
ATOM 701 N N . HIS A 1 89 ? -8.733 0.892 10.737 1.00 45.66 89 HIS A N 1
ATOM 702 C CA . HIS A 1 89 ? -8.025 -0.255 11.317 1.00 45.66 89 HIS A CA 1
ATOM 703 C C . HIS A 1 89 ? -8.291 -1.519 10.510 1.00 45.66 89 HIS A C 1
ATOM 705 O O . HIS A 1 89 ? -9.396 -1.748 10.021 1.00 45.66 89 HIS A O 1
ATOM 711 N N . ALA A 1 90 ? -7.271 -2.365 10.393 1.00 55.75 90 ALA A N 1
ATOM 712 C CA . ALA A 1 90 ? -7.485 -3.759 10.038 1.00 55.75 90 ALA A CA 1
ATOM 713 C C . ALA A 1 90 ? -7.799 -4.520 11.335 1.00 55.75 90 ALA A C 1
ATOM 715 O O . ALA A 1 90 ? -7.008 -4.444 12.275 1.00 55.75 90 ALA A O 1
ATOM 716 N N . ARG A 1 91 ? -8.938 -5.227 11.389 1.00 54.12 91 ARG A N 1
ATOM 717 C CA . ARG A 1 91 ? -9.379 -6.010 12.566 1.00 54.12 91 ARG A CA 1
ATOM 718 C C . ARG A 1 91 ? -8.319 -6.996 13.067 1.00 54.12 91 ARG A C 1
ATOM 720 O O . ARG A 1 91 ? -8.199 -7.205 14.268 1.00 54.12 91 ARG A O 1
ATOM 727 N N . ASP A 1 92 ? -7.483 -7.465 12.147 1.00 66.44 92 ASP A N 1
ATOM 728 C CA . ASP A 1 92 ? -6.491 -8.516 12.365 1.00 66.44 92 ASP A CA 1
ATOM 729 C C . ASP A 1 92 ? -5.055 -7.957 12.432 1.00 66.44 92 ASP A C 1
ATOM 731 O O . ASP A 1 92 ? -4.086 -8.620 12.068 1.00 66.44 92 ASP A O 1
ATOM 735 N N . ALA A 1 93 ? -4.887 -6.687 12.820 1.00 70.69 93 ALA A N 1
ATOM 736 C CA . ALA A 1 93 ? -3.585 -6.020 12.798 1.00 70.69 93 ALA A CA 1
ATOM 737 C C . ALA A 1 93 ? -2.503 -6.811 13.560 1.00 70.69 93 ALA A C 1
ATOM 739 O O . ALA A 1 93 ? -2.615 -7.074 14.758 1.00 70.69 93 ALA A O 1
ATOM 740 N N . GLY A 1 94 ? -1.404 -7.117 12.867 1.00 63.94 94 GLY A N 1
ATOM 741 C CA . GLY A 1 94 ? -0.296 -7.907 13.399 1.00 63.94 94 GLY A CA 1
ATOM 742 C C . GLY A 1 94 ? -0.378 -9.409 13.124 1.00 63.94 94 GLY A C 1
ATOM 743 O O . GLY A 1 94 ? 0.602 -10.093 13.413 1.00 63.94 94 GLY A O 1
ATOM 744 N N . GLU A 1 95 ? -1.469 -9.916 12.543 1.00 77.38 95 GLU A N 1
ATOM 745 C CA . GLU A 1 95 ? -1.549 -11.310 12.101 1.00 77.38 95 GLU A CA 1
ATOM 746 C C . GLU A 1 95 ? -0.617 -11.585 10.921 1.00 77.38 95 GLU A C 1
ATOM 748 O O . GLU A 1 95 ? -0.449 -10.752 10.026 1.00 77.38 95 GLU A O 1
ATOM 753 N N . ASP A 1 96 ? 0.002 -12.764 10.922 1.00 84.88 96 ASP A N 1
ATOM 754 C CA . ASP A 1 96 ? 0.834 -13.225 9.818 1.00 84.88 96 ASP A CA 1
ATOM 755 C C . ASP A 1 96 ? -0.046 -13.738 8.676 1.00 84.88 96 ASP A C 1
ATOM 757 O O . ASP A 1 96 ? -0.826 -14.672 8.831 1.00 84.88 96 ASP A O 1
ATOM 761 N N . THR A 1 97 ? 0.106 -13.130 7.505 1.00 89.88 97 THR A N 1
ATOM 762 C CA . THR A 1 97 ? -0.684 -13.460 6.312 1.00 89.88 97 THR A CA 1
ATOM 763 C C . THR A 1 97 ? -0.143 -14.648 5.519 1.00 89.88 97 THR A C 1
ATOM 765 O O . THR A 1 97 ? -0.779 -15.074 4.557 1.00 89.88 97 THR A O 1
ATOM 768 N N . GLY A 1 98 ? 1.064 -15.128 5.838 1.00 90.00 98 GLY A N 1
ATOM 769 C CA . GLY A 1 98 ? 1.813 -16.080 5.009 1.00 90.00 98 GLY A CA 1
ATOM 770 C C . GLY A 1 98 ? 2.371 -15.483 3.708 1.00 90.00 98 GLY A C 1
ATOM 771 O O . GLY A 1 98 ? 3.158 -16.131 3.020 1.00 90.00 98 GLY A O 1
ATOM 772 N N . ILE A 1 99 ? 2.031 -14.233 3.378 1.00 89.88 99 ILE A N 1
ATOM 773 C CA . ILE A 1 99 ? 2.535 -13.523 2.199 1.00 89.88 99 ILE A CA 1
ATOM 774 C C . ILE A 1 99 ? 3.846 -12.826 2.571 1.00 89.88 99 ILE A C 1
ATOM 776 O O . ILE A 1 99 ? 3.995 -12.267 3.663 1.00 89.88 99 ILE A O 1
ATOM 780 N N . ARG A 1 100 ? 4.831 -12.879 1.673 1.00 89.94 100 ARG A N 1
ATOM 781 C CA . ARG A 1 100 ? 6.160 -12.293 1.868 1.00 89.94 100 ARG A CA 1
ATOM 782 C C . ARG A 1 100 ? 6.526 -11.422 0.680 1.00 89.94 100 ARG A C 1
ATOM 784 O O . ARG A 1 100 ? 6.315 -11.817 -0.462 1.00 89.94 100 ARG A O 1
ATOM 791 N N . CYS A 1 101 ? 7.101 -10.260 0.968 1.00 87.69 101 CYS A N 1
ATOM 792 C CA . CYS A 1 101 ? 7.627 -9.381 -0.065 1.00 87.69 101 CYS A CA 1
ATOM 793 C C . CYS A 1 101 ? 8.878 -9.997 -0.692 1.00 87.69 101 CYS A C 1
ATOM 795 O O . CYS A 1 101 ? 9.760 -10.484 0.022 1.00 87.69 101 CYS A O 1
ATOM 797 N N . GLN A 1 102 ? 8.993 -9.892 -2.013 1.00 90.00 102 GLN A N 1
ATOM 798 C CA . GLN A 1 102 ? 10.276 -10.079 -2.673 1.00 90.00 102 GLN A CA 1
ATOM 799 C C . GLN A 1 102 ? 11.189 -8.902 -2.303 1.00 90.00 102 GLN A C 1
ATOM 801 O O . GLN A 1 102 ? 10.809 -7.739 -2.445 1.00 90.00 102 GLN A O 1
ATOM 806 N N . LEU A 1 103 ? 12.382 -9.203 -1.789 1.00 88.31 103 LEU A N 1
ATOM 807 C CA . LEU A 1 103 ? 13.379 -8.193 -1.440 1.00 88.31 103 LEU A CA 1
ATOM 808 C C . LEU A 1 103 ? 14.372 -8.014 -2.588 1.00 88.31 103 LEU A C 1
ATOM 810 O O . LEU A 1 103 ? 14.711 -8.973 -3.279 1.00 88.31 103 LEU A O 1
ATOM 814 N N . LEU A 1 104 ? 14.837 -6.778 -2.768 1.00 87.12 104 LEU A N 1
ATOM 815 C CA . LEU A 1 104 ? 15.867 -6.453 -3.748 1.00 87.12 104 LEU A CA 1
ATOM 816 C C . LEU A 1 104 ? 17.195 -7.110 -3.364 1.00 87.12 104 LEU A C 1
ATOM 818 O O . LEU A 1 104 ? 17.590 -7.100 -2.195 1.00 87.12 104 LEU A O 1
ATOM 822 N N . SER A 1 105 ? 17.895 -7.627 -4.367 1.00 87.81 105 SER A N 1
ATOM 823 C CA . SER A 1 105 ? 19.310 -7.973 -4.260 1.00 87.81 105 SER A CA 1
ATOM 824 C C . SER A 1 105 ? 20.151 -6.724 -4.508 1.00 87.81 105 SER A C 1
ATOM 826 O O . SER A 1 105 ? 19.807 -5.898 -5.353 1.00 87.81 105 SER A O 1
ATOM 828 N N . SER A 1 106 ? 21.252 -6.575 -3.774 1.00 87.88 106 SER A N 1
ATOM 829 C CA . SER A 1 106 ? 22.243 -5.544 -4.076 1.00 87.88 106 SER A CA 1
ATOM 830 C C . SER A 1 106 ? 22.920 -5.846 -5.409 1.00 87.88 106 SER A C 1
ATOM 832 O O . SER A 1 106 ? 23.221 -7.002 -5.704 1.00 87.88 106 SER A O 1
ATOM 834 N N . VAL A 1 107 ? 23.183 -4.797 -6.178 1.00 86.75 107 VAL A N 1
ATOM 835 C CA . VAL A 1 107 ? 23.926 -4.852 -7.437 1.00 86.75 107 VAL A CA 1
ATOM 836 C C . VAL A 1 107 ? 25.300 -4.239 -7.196 1.00 86.75 107 VAL A C 1
ATOM 838 O O . VAL A 1 107 ? 25.397 -3.193 -6.553 1.00 86.75 107 VAL A O 1
ATOM 841 N N . ASP A 1 108 ? 26.348 -4.895 -7.690 1.00 89.44 108 ASP A N 1
ATOM 842 C CA . ASP A 1 108 ? 27.702 -4.338 -7.692 1.00 89.44 108 ASP A CA 1
ATOM 843 C C . ASP A 1 108 ? 27.844 -3.287 -8.804 1.00 89.44 108 ASP A C 1
ATOM 845 O O . ASP A 1 108 ? 27.269 -3.440 -9.883 1.00 89.44 108 ASP A O 1
ATOM 849 N N . GLU A 1 109 ? 28.626 -2.233 -8.573 1.00 88.50 109 GLU A N 1
ATOM 850 C CA . GLU A 1 109 ? 28.812 -1.138 -9.536 1.00 88.50 109 GLU A CA 1
ATOM 851 C C . GLU A 1 109 ? 29.285 -1.639 -10.911 1.00 88.50 109 GLU A C 1
ATOM 853 O O . GLU A 1 109 ? 28.813 -1.169 -11.947 1.00 88.50 109 GLU A O 1
ATOM 858 N N . ASN A 1 110 ? 30.109 -2.690 -10.941 1.00 91.56 110 ASN A N 1
ATOM 859 C CA . ASN A 1 110 ? 30.606 -3.288 -12.180 1.00 91.56 110 ASN A CA 1
ATOM 860 C C . ASN A 1 110 ? 29.508 -3.994 -12.998 1.00 91.56 110 ASN A C 1
ATOM 862 O O . ASN A 1 110 ? 29.678 -4.237 -14.193 1.00 91.56 110 ASN A O 1
ATOM 866 N N . GLN A 1 111 ? 28.379 -4.340 -12.374 1.00 89.00 111 GLN A N 1
ATOM 867 C CA . GLN A 1 111 ? 27.241 -4.994 -13.026 1.00 89.00 111 GLN A CA 1
ATOM 868 C C . GLN A 1 111 ? 26.220 -3.993 -13.572 1.00 89.00 111 GLN A C 1
ATOM 870 O O . GLN A 1 111 ? 25.423 -4.358 -14.438 1.00 89.00 111 GLN A O 1
ATOM 875 N N . VAL A 1 112 ? 26.240 -2.742 -13.100 1.00 88.25 112 VAL A N 1
ATOM 876 C CA . VAL A 1 112 ? 25.231 -1.727 -13.440 1.00 88.25 112 VAL A CA 1
ATOM 877 C C . VAL A 1 112 ? 25.158 -1.521 -14.949 1.00 88.25 112 VAL A C 1
ATOM 879 O O . VAL A 1 112 ? 24.089 -1.680 -15.530 1.00 88.25 112 VAL A O 1
ATOM 882 N N . SER A 1 113 ? 26.291 -1.268 -15.610 1.00 86.81 113 SER A N 1
ATOM 883 C CA . SER A 1 113 ? 26.333 -1.048 -17.064 1.00 86.81 113 SER A CA 1
ATOM 884 C C . SER A 1 113 ? 25.754 -2.221 -17.863 1.00 86.81 113 SER A C 1
ATOM 886 O O . SER A 1 113 ? 25.095 -2.017 -18.884 1.00 86.81 113 SER A O 1
ATOM 888 N N . HIS A 1 114 ? 25.963 -3.455 -17.392 1.00 88.00 114 HIS A N 1
ATOM 889 C CA . HIS A 1 114 ? 25.397 -4.639 -18.033 1.00 88.00 114 HIS A CA 1
ATOM 890 C C . HIS A 1 114 ? 23.878 -4.712 -17.839 1.00 88.00 114 HIS A C 1
ATOM 892 O O . HIS A 1 114 ? 23.148 -4.901 -18.806 1.00 88.00 114 HIS A O 1
ATOM 898 N N . LEU A 1 115 ? 23.392 -4.491 -16.616 1.00 89.31 115 LEU A N 1
ATOM 899 C CA . LEU A 1 115 ? 21.959 -4.515 -16.310 1.00 89.31 115 LEU A CA 1
ATOM 900 C C . LEU A 1 115 ? 21.183 -3.404 -17.029 1.00 89.31 115 LEU A C 1
ATOM 902 O O . LEU A 1 115 ? 20.057 -3.633 -17.452 1.00 89.31 115 LEU A O 1
ATOM 906 N N . LEU A 1 116 ? 21.789 -2.225 -17.205 1.00 87.62 116 LEU A N 1
ATOM 907 C CA . LEU A 1 116 ? 21.181 -1.097 -17.921 1.00 87.62 116 LEU A CA 1
ATOM 908 C C . LEU A 1 116 ? 21.009 -1.345 -19.425 1.00 87.62 116 LEU A C 1
ATOM 910 O O . LEU A 1 116 ? 20.152 -0.730 -20.051 1.00 87.62 116 LEU A O 1
ATOM 914 N N . THR A 1 117 ? 21.841 -2.203 -20.018 1.00 87.00 117 THR A N 1
ATOM 915 C CA . THR A 1 117 ? 21.844 -2.460 -21.469 1.00 87.00 117 THR A CA 1
ATOM 916 C C . THR A 1 117 ? 21.176 -3.781 -21.847 1.00 87.00 117 THR A C 1
ATOM 918 O O . THR A 1 117 ? 20.847 -4.006 -23.014 1.00 87.00 117 THR A O 1
ATOM 921 N N . ASP A 1 118 ? 20.945 -4.657 -20.873 1.00 89.75 118 ASP A N 1
ATOM 922 C CA . ASP A 1 118 ? 20.304 -5.944 -21.079 1.00 89.75 118 ASP A CA 1
ATOM 923 C C . ASP A 1 118 ? 18.774 -5.807 -21.127 1.00 89.75 118 ASP A C 1
ATOM 925 O O . ASP A 1 118 ? 18.108 -5.533 -20.131 1.00 89.75 118 ASP A O 1
ATOM 929 N N . LYS A 1 119 ? 18.207 -6.098 -22.302 1.00 87.75 119 LYS A N 1
ATOM 930 C CA . LYS A 1 119 ? 16.765 -6.031 -22.598 1.00 87.75 119 LYS A CA 1
ATOM 931 C C . LYS A 1 119 ? 15.901 -6.999 -21.779 1.00 87.75 119 LYS A C 1
ATOM 933 O O . LYS A 1 119 ? 14.678 -6.971 -21.892 1.00 87.75 119 LYS A O 1
ATOM 938 N N . ARG A 1 120 ? 16.510 -7.893 -20.993 1.00 89.38 120 ARG A N 1
ATOM 939 C CA . ARG A 1 120 ? 15.804 -8.754 -20.031 1.00 89.38 120 ARG A CA 1
ATOM 940 C C . ARG A 1 120 ? 15.405 -8.009 -18.757 1.00 89.38 120 ARG A C 1
ATOM 942 O O . ARG A 1 120 ? 14.584 -8.531 -18.003 1.00 89.38 120 ARG A O 1
ATOM 949 N N . TYR A 1 121 ? 15.968 -6.827 -18.517 1.00 90.19 121 TYR A N 1
ATOM 950 C CA . TYR A 1 121 ? 15.701 -6.002 -17.346 1.00 90.19 121 TYR A CA 1
ATOM 951 C C . TYR A 1 121 ? 14.952 -4.725 -17.728 1.00 90.19 121 TYR A C 1
ATOM 953 O O . TYR A 1 121 ? 15.003 -4.252 -18.860 1.00 90.19 121 TYR A O 1
ATOM 961 N N . CYS A 1 122 ? 14.248 -4.167 -16.752 1.00 91.88 122 CYS A N 1
ATOM 962 C CA . CYS A 1 122 ? 13.629 -2.852 -16.826 1.00 91.88 122 CYS A CA 1
ATOM 963 C C . CYS A 1 122 ? 14.069 -2.023 -15.619 1.00 91.88 122 CYS A C 1
ATOM 965 O O . CYS A 1 122 ? 14.482 -2.569 -14.591 1.00 91.88 122 CYS A O 1
ATOM 967 N N . LEU A 1 123 ? 13.927 -0.708 -15.727 1.00 91.94 123 LEU A N 1
ATOM 968 C CA . LEU A 1 123 ? 14.185 0.223 -14.637 1.00 91.94 123 LEU A CA 1
ATOM 969 C C . LEU A 1 123 ? 12.883 0.764 -14.076 1.00 91.94 123 LEU A C 1
ATOM 971 O O . LEU A 1 123 ? 11.955 1.049 -14.825 1.00 91.94 123 LEU A O 1
ATOM 975 N N . GLN A 1 124 ? 12.848 0.955 -12.764 1.00 93.50 124 GLN A N 1
ATOM 976 C CA . GLN A 1 124 ? 11.740 1.600 -12.076 1.00 93.50 124 GLN A CA 1
ATOM 977 C C . GLN A 1 124 ? 12.265 2.679 -11.139 1.00 93.50 124 GLN A C 1
ATOM 979 O O . GLN A 1 124 ? 13.322 2.511 -10.524 1.00 93.50 124 GLN A O 1
ATOM 984 N N . GLU A 1 125 ? 11.514 3.770 -11.005 1.00 92.12 125 GLU A N 1
ATOM 985 C CA . GLU A 1 125 ? 11.790 4.774 -9.981 1.00 92.12 125 GLU A CA 1
ATOM 986 C C . GLU A 1 125 ? 11.690 4.142 -8.586 1.00 92.12 125 GLU A C 1
ATOM 988 O O . GLU A 1 125 ? 10.724 3.449 -8.253 1.00 92.12 125 GLU A O 1
ATOM 993 N N . LYS A 1 126 ? 12.697 4.385 -7.742 1.00 89.75 126 LYS A N 1
ATOM 994 C CA . LYS A 1 126 ? 12.654 3.944 -6.352 1.00 89.75 126 LYS A CA 1
ATOM 995 C C . LYS A 1 126 ? 11.973 5.008 -5.496 1.00 89.75 126 LYS A C 1
ATOM 997 O O . LYS A 1 126 ? 12.592 6.000 -5.124 1.00 89.75 126 LYS A O 1
ATOM 1002 N N . HIS A 1 127 ? 10.752 4.724 -5.066 1.00 86.56 127 HIS A N 1
ATOM 1003 C CA . HIS A 1 127 ? 10.093 5.518 -4.035 1.00 86.56 127 HIS A CA 1
ATOM 1004 C C . HIS A 1 127 ? 10.674 5.213 -2.642 1.00 86.56 127 HIS A C 1
ATOM 1006 O O . HIS A 1 127 ? 11.018 4.069 -2.318 1.00 86.56 127 HIS A O 1
ATOM 1012 N N . ASP A 1 128 ? 10.823 6.252 -1.819 1.00 83.19 128 ASP A N 1
ATOM 1013 C CA . ASP A 1 128 ? 11.296 6.143 -0.437 1.00 83.19 128 ASP A CA 1
ATOM 1014 C C . ASP A 1 128 ? 10.144 6.401 0.533 1.00 83.19 128 ASP A C 1
ATOM 1016 O O . ASP A 1 128 ? 9.895 7.522 0.973 1.00 83.19 128 ASP A O 1
ATOM 1020 N N . GLY A 1 129 ? 9.376 5.347 0.799 1.00 86.38 129 GLY A N 1
ATOM 1021 C CA . GLY A 1 129 ? 8.154 5.430 1.581 1.00 86.38 129 GLY A CA 1
ATOM 1022 C C . GLY A 1 129 ? 8.009 4.264 2.545 1.00 86.38 129 GLY A C 1
ATOM 1023 O O . GLY A 1 129 ? 8.950 3.852 3.229 1.00 86.38 129 GLY A O 1
ATOM 1024 N N . ARG A 1 130 ? 6.781 3.754 2.637 1.00 85.88 130 ARG A N 1
ATOM 1025 C CA . ARG A 1 130 ? 6.465 2.555 3.406 1.00 85.88 130 ARG A CA 1
ATOM 1026 C C . ARG A 1 130 ? 5.957 1.451 2.489 1.00 85.88 130 ARG A C 1
ATOM 1028 O O . ARG A 1 130 ? 4.831 1.535 2.001 1.00 85.88 130 ARG A O 1
ATOM 1035 N N . ARG A 1 131 ? 6.728 0.369 2.374 1.00 91.56 131 ARG A N 1
ATOM 1036 C CA . ARG A 1 131 ? 6.308 -0.873 1.712 1.00 91.56 131 ARG A CA 1
ATOM 1037 C C . ARG A 1 131 ? 4.954 -1.360 2.224 1.00 91.56 131 ARG A C 1
ATOM 1039 O O . ARG A 1 131 ? 4.770 -1.561 3.434 1.00 91.56 131 ARG A O 1
ATOM 1046 N N . LEU A 1 132 ? 4.034 -1.585 1.295 1.00 94.62 132 LEU A N 1
ATOM 1047 C CA . LEU A 1 132 ? 2.695 -2.092 1.556 1.00 94.62 132 LEU A CA 1
ATOM 1048 C C . LEU A 1 132 ? 2.277 -3.001 0.397 1.00 94.62 132 LEU A C 1
ATOM 1050 O O . LEU A 1 132 ? 2.200 -2.555 -0.740 1.00 94.62 132 LEU A O 1
ATOM 1054 N N . MET A 1 133 ? 1.960 -4.260 0.681 1.00 97.25 133 MET A N 1
ATOM 1055 C CA . MET A 1 133 ? 1.151 -5.069 -0.229 1.00 97.25 133 MET A CA 1
ATOM 1056 C C . MET A 1 133 ? -0.322 -4.860 0.109 1.00 97.25 133 MET A C 1
ATOM 1058 O O . MET A 1 133 ? -0.674 -4.719 1.285 1.00 97.25 133 MET A O 1
ATOM 1062 N N . ILE A 1 134 ? -1.184 -4.853 -0.901 1.00 97.62 134 ILE A N 1
ATOM 1063 C CA . ILE A 1 134 ? -2.632 -4.780 -0.712 1.00 97.62 134 ILE A CA 1
ATOM 1064 C C . ILE A 1 134 ? -3.282 -5.972 -1.402 1.00 97.62 134 ILE A C 1
ATOM 1066 O O . ILE A 1 134 ? -3.161 -6.138 -2.614 1.00 97.62 134 ILE A O 1
ATOM 1070 N N . ARG A 1 135 ? -3.996 -6.785 -0.619 1.00 97.88 135 ARG A N 1
ATOM 1071 C CA . ARG A 1 135 ? -4.840 -7.870 -1.121 1.00 97.88 135 ARG A CA 1
ATOM 1072 C C . ARG A 1 135 ? -6.298 -7.428 -1.118 1.00 97.88 135 ARG A C 1
ATOM 1074 O O . ARG A 1 135 ? -6.795 -7.026 -0.066 1.00 97.88 135 ARG A O 1
ATOM 1081 N N . LYS A 1 136 ? -6.975 -7.546 -2.258 1.00 97.38 136 LYS A N 1
ATOM 1082 C CA . LYS A 1 136 ? -8.426 -7.382 -2.404 1.00 97.38 136 LYS A CA 1
ATOM 1083 C C .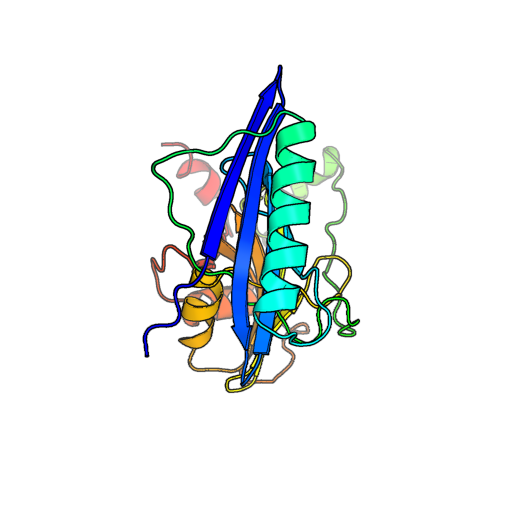 LYS A 1 136 ? -9.059 -8.715 -2.795 1.00 97.38 136 LYS A C 1
ATOM 1085 O O . LYS A 1 136 ? -8.668 -9.300 -3.802 1.00 97.38 136 LYS A O 1
ATOM 1090 N N . THR A 1 137 ? -10.046 -9.153 -2.020 1.00 95.81 137 THR A N 1
ATOM 1091 C CA . THR A 1 137 ? -10.855 -10.351 -2.284 1.00 95.81 137 THR A CA 1
ATOM 1092 C C . THR A 1 137 ? -12.323 -10.013 -2.038 1.00 95.81 137 THR A C 1
ATOM 1094 O O . THR A 1 137 ? -12.737 -9.806 -0.895 1.00 95.81 137 THR A O 1
ATOM 1097 N N . GLY A 1 138 ? -13.107 -9.881 -3.107 1.00 93.19 138 GLY A N 1
ATOM 1098 C CA . GLY A 1 138 ? -14.442 -9.292 -3.056 1.00 93.19 138 GLY A CA 1
ATOM 1099 C C . GLY A 1 138 ? -14.405 -7.894 -2.430 1.00 93.19 138 GLY A C 1
ATOM 1100 O O . GLY A 1 138 ? -13.755 -6.988 -2.957 1.00 93.19 138 GLY A O 1
ATOM 1101 N N . ASN A 1 139 ? -15.070 -7.748 -1.280 1.00 89.75 139 ASN A N 1
ATOM 1102 C CA . ASN A 1 139 ? -15.144 -6.501 -0.505 1.00 89.75 139 ASN A CA 1
ATOM 1103 C C . ASN A 1 139 ? -14.091 -6.423 0.618 1.00 89.75 139 ASN A C 1
ATOM 1105 O O . ASN A 1 139 ? -14.040 -5.448 1.368 1.00 89.75 139 ASN A O 1
ATOM 1109 N N . GLN A 1 140 ? -13.276 -7.466 0.797 1.00 92.69 140 GLN A N 1
ATOM 1110 C CA . GLN A 1 140 ? -12.242 -7.490 1.824 1.00 92.69 140 GLN A CA 1
ATOM 1111 C C . GLN A 1 140 ? -10.941 -6.917 1.264 1.00 92.69 140 GLN A C 1
ATOM 1113 O O . GLN A 1 140 ? -10.405 -7.429 0.284 1.00 92.69 140 GLN A O 1
ATOM 1118 N N . ILE A 1 141 ? -10.412 -5.878 1.919 1.00 95.56 141 ILE A N 1
ATOM 1119 C CA . ILE A 1 141 ? -9.130 -5.255 1.567 1.00 95.56 141 ILE A CA 1
ATOM 1120 C C . ILE A 1 141 ? -8.183 -5.325 2.768 1.00 95.56 141 ILE A C 1
ATOM 1122 O O . ILE A 1 141 ? -8.441 -4.713 3.814 1.00 95.56 141 ILE A O 1
ATOM 1126 N N . THR A 1 142 ? -7.070 -6.035 2.594 1.00 93.06 142 THR A N 1
ATOM 1127 C CA . THR A 1 142 ? -6.049 -6.283 3.618 1.00 93.06 142 THR A CA 1
ATOM 1128 C C . THR A 1 142 ? -4.730 -5.636 3.218 1.00 93.06 142 THR A C 1
ATOM 1130 O O . THR A 1 142 ? -4.203 -5.903 2.140 1.00 93.06 142 THR A O 1
ATOM 1133 N N . GLY A 1 143 ? -4.176 -4.807 4.104 1.00 93.00 143 GLY A N 1
ATOM 1134 C CA . GLY A 1 143 ? -2.840 -4.239 3.950 1.00 93.00 143 GLY A CA 1
ATOM 1135 C C . GLY A 1 143 ? -1.817 -5.136 4.626 1.00 93.00 143 GLY A C 1
ATOM 1136 O O . GLY A 1 143 ? -2.080 -5.651 5.709 1.00 93.00 143 GLY A O 1
ATOM 1137 N N . ILE A 1 144 ? -0.654 -5.325 4.012 1.00 91.12 144 ILE A N 1
ATOM 1138 C CA . ILE A 1 144 ? 0.382 -6.237 4.499 1.00 91.12 144 ILE A CA 1
ATOM 1139 C C . ILE A 1 144 ? 1.730 -5.521 4.439 1.00 91.12 144 ILE A C 1
ATOM 1141 O O . ILE A 1 144 ? 2.133 -5.015 3.394 1.00 91.12 144 ILE A O 1
ATOM 1145 N N . ASN A 1 145 ? 2.434 -5.434 5.565 1.00 85.50 145 ASN A N 1
ATOM 1146 C CA . ASN A 1 145 ? 3.734 -4.764 5.609 1.00 85.50 145 ASN A CA 1
ATOM 1147 C C . ASN A 1 145 ? 4.874 -5.664 5.099 1.00 85.50 145 ASN A C 1
ATOM 1149 O O . ASN A 1 145 ? 4.697 -6.855 4.848 1.00 85.50 145 ASN A O 1
ATOM 1153 N N . ARG A 1 146 ? 6.093 -5.110 5.048 1.00 84.75 146 ARG A N 1
ATOM 1154 C CA . ARG A 1 146 ? 7.323 -5.835 4.670 1.00 84.75 146 ARG A CA 1
ATOM 1155 C C . ARG A 1 146 ? 7.563 -7.140 5.447 1.00 84.75 146 ARG A C 1
ATOM 1157 O O . ARG A 1 146 ? 8.223 -8.039 4.937 1.00 84.75 146 ARG A O 1
ATOM 1164 N N . ARG A 1 147 ? 7.067 -7.245 6.685 1.00 82.44 147 ARG A N 1
ATOM 1165 C CA . ARG A 1 147 ? 7.215 -8.433 7.543 1.00 82.44 147 ARG A CA 1
ATOM 1166 C C . ARG A 1 147 ? 6.140 -9.496 7.282 1.00 82.44 147 ARG A C 1
ATOM 1168 O O . ARG A 1 147 ? 6.175 -10.530 7.934 1.00 82.44 147 ARG A O 1
ATOM 1175 N N . GLY A 1 148 ? 5.200 -9.248 6.368 1.00 83.12 148 GLY A N 1
ATOM 1176 C CA . GLY A 1 148 ? 4.078 -10.146 6.090 1.00 83.12 148 GLY A CA 1
ATOM 1177 C C . GLY A 1 148 ? 2.913 -10.012 7.071 1.00 83.12 148 GLY A C 1
ATOM 1178 O O . GLY A 1 148 ? 2.015 -10.852 7.055 1.00 83.12 148 GLY A O 1
ATOM 1179 N N . LEU A 1 149 ? 2.918 -8.977 7.919 1.00 79.69 149 LEU A N 1
ATOM 1180 C CA . LEU A 1 149 ? 1.888 -8.776 8.936 1.00 79.69 149 LEU A CA 1
ATOM 1181 C C . LEU A 1 149 ? 0.786 -7.850 8.432 1.00 79.69 149 LEU A C 1
ATOM 1183 O O . LEU A 1 149 ? 1.078 -6.853 7.761 1.00 79.69 149 LEU A O 1
ATOM 1187 N N . VAL A 1 150 ? -0.452 -8.135 8.829 1.00 83.19 150 VAL A N 1
ATOM 1188 C CA . VAL A 1 150 ? -1.605 -7.273 8.565 1.00 83.19 150 VAL A CA 1
ATOM 1189 C C . VAL A 1 150 ? -1.381 -5.890 9.181 1.00 83.19 150 VAL A C 1
ATOM 1191 O O . VAL A 1 150 ? -1.019 -5.755 10.353 1.00 83.19 150 VAL A O 1
ATOM 1194 N N . VAL A 1 151 ? -1.614 -4.849 8.388 1.00 81.81 151 VAL A N 1
ATOM 1195 C CA . VAL A 1 151 ? -1.533 -3.444 8.789 1.00 81.81 151 VAL A CA 1
ATOM 1196 C C . VAL A 1 151 ? -2.703 -2.653 8.220 1.00 81.81 151 VAL A C 1
ATOM 1198 O O . VAL A 1 151 ? -3.312 -3.027 7.217 1.00 81.81 151 VAL A O 1
ATOM 1201 N N . SER A 1 152 ? -3.007 -1.524 8.849 1.00 79.88 152 SER A N 1
ATOM 1202 C CA . SER A 1 152 ? -3.981 -0.570 8.327 1.00 79.88 152 SER A CA 1
ATOM 1203 C C . SER A 1 152 ? -3.496 0.100 7.040 1.00 79.88 152 SER A C 1
ATOM 1205 O O . SER A 1 152 ? -2.296 0.264 6.778 1.00 79.88 152 SER A O 1
ATOM 1207 N N . ILE A 1 153 ? -4.478 0.496 6.239 1.00 83.31 153 ILE A N 1
ATOM 1208 C CA . ILE A 1 153 ? -4.312 1.176 4.959 1.00 83.31 153 ILE A CA 1
ATOM 1209 C C . ILE A 1 153 ? -4.935 2.567 5.121 1.00 83.31 153 ILE A C 1
ATOM 1211 O O . ILE A 1 153 ? -6.040 2.651 5.663 1.00 83.31 153 ILE A O 1
ATOM 1215 N N . PRO A 1 154 ? -4.276 3.646 4.666 1.00 81.69 154 PRO A N 1
ATOM 1216 C CA . PRO A 1 154 ? -4.910 4.958 4.566 1.00 81.69 154 PRO A CA 1
ATOM 1217 C C . PRO A 1 154 ? -6.246 4.893 3.809 1.00 81.69 154 PRO A C 1
ATOM 1219 O O . PRO A 1 154 ? -6.368 4.167 2.821 1.00 81.69 154 PRO A O 1
ATOM 1222 N N . ASN A 1 155 ? -7.257 5.641 4.261 1.00 78.50 155 ASN A N 1
ATOM 1223 C CA . ASN A 1 155 ? -8.610 5.536 3.700 1.00 78.50 155 ASN A CA 1
ATOM 1224 C C . ASN A 1 155 ? -8.685 5.917 2.222 1.00 78.50 155 ASN A C 1
ATOM 1226 O O . ASN A 1 155 ? -9.439 5.285 1.488 1.00 78.50 155 ASN A O 1
ATOM 1230 N N . THR A 1 156 ? -7.890 6.893 1.788 1.00 82.69 156 THR A N 1
ATOM 1231 C CA . THR A 1 156 ? -7.764 7.297 0.381 1.00 82.69 156 THR A CA 1
ATOM 1232 C C . THR A 1 156 ? -7.357 6.113 -0.495 1.00 82.69 156 THR A C 1
ATOM 1234 O O . THR A 1 156 ? -8.082 5.736 -1.412 1.00 82.69 156 THR A O 1
ATOM 1237 N N . ILE A 1 157 ? -6.274 5.432 -0.118 1.00 89.25 157 ILE A N 1
ATOM 1238 C CA . ILE A 1 157 ? -5.775 4.236 -0.806 1.00 89.25 157 ILE A CA 1
ATOM 1239 C C . ILE A 1 157 ? -6.798 3.095 -0.735 1.00 89.25 157 ILE A C 1
ATOM 1241 O O . ILE A 1 157 ? -7.053 2.435 -1.739 1.00 89.25 157 ILE A O 1
ATOM 1245 N N . ARG A 1 158 ? -7.423 2.860 0.430 1.00 90.06 158 ARG A N 1
ATOM 1246 C CA . ARG A 1 158 ? -8.457 1.821 0.575 1.00 90.06 158 ARG A CA 1
ATOM 1247 C C . ARG A 1 158 ? -9.625 2.064 -0.384 1.00 90.06 158 ARG A C 1
ATOM 1249 O O . ARG A 1 158 ? -10.050 1.124 -1.043 1.00 90.06 158 ARG A O 1
ATOM 1256 N N . GLN A 1 159 ? -10.126 3.295 -0.465 1.00 89.75 159 GLN A N 1
ATOM 1257 C CA . GLN A 1 159 ? -11.229 3.669 -1.354 1.00 89.75 159 GLN A CA 1
ATOM 1258 C C . GLN A 1 159 ? -10.852 3.542 -2.832 1.00 89.75 159 GLN A C 1
ATOM 1260 O O . GLN A 1 159 ? -11.688 3.136 -3.633 1.00 89.75 159 GLN A O 1
ATOM 1265 N N . ALA A 1 160 ? -9.614 3.873 -3.207 1.00 92.88 160 ALA A N 1
ATOM 1266 C CA . ALA A 1 160 ? -9.138 3.676 -4.574 1.00 92.88 160 ALA A CA 1
ATOM 1267 C C . ALA A 1 160 ? -9.048 2.188 -4.938 1.00 92.88 160 ALA A C 1
ATOM 1269 O O . ALA A 1 160 ? -9.531 1.778 -5.991 1.00 92.88 160 ALA A O 1
ATOM 1270 N N . VAL A 1 161 ? -8.515 1.357 -4.036 1.00 94.88 161 VAL A N 1
ATOM 1271 C CA . VAL A 1 161 ? -8.435 -0.098 -4.239 1.00 94.88 161 VAL A CA 1
ATOM 1272 C C . VAL A 1 161 ? -9.821 -0.748 -4.277 1.00 94.88 161 VAL A C 1
ATOM 1274 O O . VAL A 1 161 ? -10.039 -1.666 -5.063 1.00 94.88 161 VAL A O 1
ATOM 1277 N N . ASP A 1 162 ? -10.776 -0.275 -3.476 1.00 94.31 162 ASP A N 1
ATOM 1278 C CA . ASP A 1 162 ? -12.150 -0.796 -3.450 1.00 94.31 162 ASP A CA 1
ATOM 1279 C C . ASP A 1 162 ? -12.856 -0.682 -4.809 1.00 94.31 162 ASP A C 1
ATOM 1281 O O . ASP A 1 162 ? -13.580 -1.589 -5.217 1.00 94.31 162 ASP A O 1
ATOM 1285 N N . LYS A 1 163 ? -12.550 0.378 -5.567 1.00 93.75 163 LYS A N 1
ATOM 1286 C CA . LYS A 1 163 ? -13.074 0.601 -6.923 1.00 93.75 163 LYS A CA 1
ATOM 1287 C C . LYS A 1 163 ? -12.514 -0.367 -7.968 1.00 93.75 163 LYS A C 1
ATOM 1289 O O . LYS A 1 163 ? -13.048 -0.418 -9.076 1.00 93.75 163 LYS A O 1
ATOM 1294 N N . LEU A 1 164 ? -11.449 -1.116 -7.666 1.00 94.25 164 LEU A N 1
ATOM 1295 C CA . LEU A 1 164 ? -10.893 -2.073 -8.620 1.00 94.25 164 LEU A CA 1
ATOM 1296 C C . LEU A 1 164 ? -11.902 -3.205 -8.878 1.00 94.25 164 LEU A C 1
ATOM 1298 O O . LEU A 1 164 ? -12.377 -3.838 -7.931 1.00 94.25 164 LEU A O 1
ATOM 1302 N N . PRO A 1 165 ? -12.203 -3.531 -10.147 1.00 93.69 165 PRO A N 1
ATOM 1303 C CA . PRO A 1 165 ? -13.305 -4.433 -10.489 1.00 93.69 165 PRO A CA 1
ATOM 1304 C C . PRO A 1 165 ? -12.996 -5.915 -10.240 1.00 93.69 165 PRO A C 1
ATOM 1306 O O . PRO A 1 165 ? -13.854 -6.768 -10.454 1.00 93.69 165 PRO A O 1
ATOM 1309 N N . VAL A 1 166 ? -11.767 -6.247 -9.846 1.00 96.62 166 VAL A N 1
ATOM 1310 C CA . VAL A 1 166 ? -11.276 -7.623 -9.738 1.00 96.62 166 VAL A CA 1
ATOM 1311 C C . VAL A 1 166 ? -10.478 -7.828 -8.457 1.00 96.62 166 VAL A C 1
ATOM 1313 O O . VAL A 1 166 ? -9.943 -6.880 -7.881 1.00 96.62 166 VAL A O 1
ATOM 1316 N N . ASP A 1 167 ? -10.386 -9.086 -8.041 1.00 98.06 167 ASP A N 1
ATOM 1317 C CA . ASP A 1 167 ? -9.535 -9.515 -6.934 1.00 98.06 167 ASP A CA 1
ATOM 1318 C C . ASP A 1 167 ? -8.064 -9.444 -7.330 1.00 98.06 167 ASP A C 1
ATOM 1320 O O . ASP A 1 167 ? -7.693 -9.872 -8.430 1.00 98.06 167 ASP A O 1
ATOM 1324 N N . VAL A 1 168 ? -7.232 -8.900 -6.443 1.00 98.25 168 VAL A N 1
ATOM 1325 C CA . VAL A 1 168 ? -5.821 -8.616 -6.725 1.00 98.25 168 VAL A CA 1
ATOM 1326 C C . VAL A 1 168 ? -4.941 -8.755 -5.494 1.00 98.25 168 VAL A C 1
ATOM 1328 O O . VAL A 1 168 ? -5.384 -8.528 -4.368 1.00 98.25 168 VAL A O 1
ATOM 1331 N N . LEU A 1 169 ? -3.664 -9.035 -5.734 1.00 98.38 169 LEU A N 1
ATOM 1332 C CA . LEU A 1 169 ? -2.586 -8.821 -4.774 1.00 98.38 169 LEU A CA 1
ATOM 1333 C C . LEU A 1 169 ? -1.564 -7.885 -5.415 1.00 98.38 169 LEU A C 1
ATOM 1335 O O . LEU A 1 169 ? -0.838 -8.281 -6.327 1.00 98.38 169 LEU A O 1
ATOM 1339 N N . LEU A 1 170 ? -1.544 -6.642 -4.946 1.00 98.25 170 LEU A N 1
ATOM 1340 C CA . LEU A 1 170 ? -0.640 -5.591 -5.401 1.00 98.25 170 LEU A CA 1
ATOM 1341 C C . LEU A 1 170 ? 0.540 -5.473 -4.443 1.00 98.25 170 LEU A C 1
ATOM 1343 O O . LEU A 1 170 ? 0.367 -5.612 -3.230 1.00 98.25 170 LEU A O 1
ATOM 1347 N N . ASP A 1 171 ? 1.719 -5.180 -4.981 1.00 98.19 171 ASP A N 1
ATOM 1348 C CA . ASP A 1 171 ? 2.894 -4.810 -4.199 1.00 98.19 171 ASP A CA 1
ATOM 1349 C C . ASP A 1 171 ? 3.352 -3.404 -4.594 1.00 98.19 171 ASP A C 1
ATOM 1351 O O . ASP A 1 171 ? 3.456 -3.065 -5.778 1.00 98.19 171 ASP A O 1
ATOM 1355 N N . GLY A 1 172 ? 3.583 -2.565 -3.588 1.00 96.94 172 GLY A N 1
ATOM 1356 C CA . GLY A 1 172 ? 3.791 -1.141 -3.790 1.00 96.94 172 GLY A CA 1
ATOM 1357 C C . GLY A 1 172 ? 4.415 -0.433 -2.593 1.00 96.94 172 GLY A C 1
ATOM 1358 O O . GLY A 1 172 ? 4.629 -1.007 -1.522 1.00 96.94 172 GLY A O 1
ATOM 1359 N N . GLU A 1 173 ? 4.687 0.850 -2.776 1.00 94.31 173 GLU A N 1
ATOM 1360 C CA . GLU A 1 173 ? 5.253 1.742 -1.772 1.00 94.31 173 GLU A CA 1
ATOM 1361 C C . GLU A 1 173 ? 4.269 2.880 -1.489 1.00 94.31 173 GLU A C 1
ATOM 1363 O O . GLU A 1 173 ? 3.740 3.493 -2.412 1.00 94.31 173 GLU A O 1
ATOM 1368 N N . VAL A 1 174 ? 4.004 3.180 -0.218 1.00 89.44 174 VAL A N 1
ATOM 1369 C CA . VAL A 1 174 ? 3.163 4.325 0.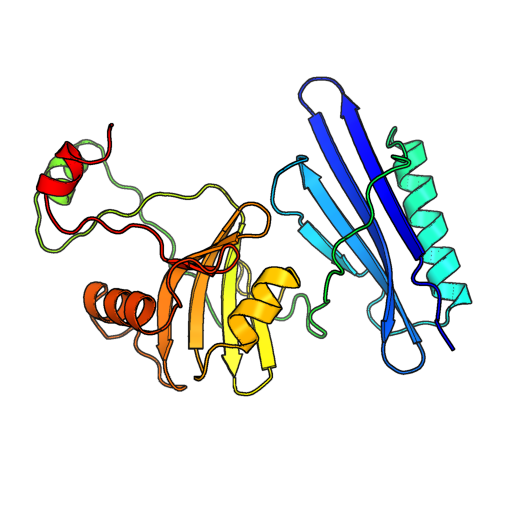156 1.00 89.44 174 VAL A CA 1
ATOM 1370 C C . VAL A 1 174 ? 4.031 5.536 0.466 1.00 89.44 174 VAL A C 1
ATOM 1372 O O . VAL A 1 174 ? 4.821 5.488 1.416 1.00 89.44 174 VAL A O 1
ATOM 1375 N N . VAL A 1 175 ? 3.824 6.632 -0.262 1.00 84.44 175 VAL A N 1
ATOM 1376 C CA . VAL A 1 175 ? 4.447 7.943 -0.023 1.00 84.44 175 VAL A CA 1
ATOM 1377 C C . VAL A 1 175 ? 3.340 8.960 0.260 1.00 84.44 175 VAL A C 1
ATOM 1379 O O . VAL A 1 175 ? 2.538 9.281 -0.613 1.00 84.44 175 VAL A O 1
ATOM 1382 N N . GLY A 1 176 ? 3.256 9.431 1.506 1.00 80.50 176 GLY A N 1
ATOM 1383 C CA . GLY A 1 176 ? 2.145 10.268 1.959 1.00 80.50 176 GLY A CA 1
ATOM 1384 C C . GLY A 1 176 ? 0.824 9.495 1.911 1.00 80.50 176 GLY A C 1
ATOM 1385 O O . GLY A 1 176 ? 0.651 8.513 2.636 1.00 80.50 176 GLY A O 1
ATOM 1386 N N . GLU A 1 177 ? -0.090 9.932 1.044 1.00 80.12 177 GLU A N 1
ATOM 1387 C CA . GLU A 1 177 ? -1.390 9.288 0.802 1.00 80.12 177 GLU A CA 1
ATOM 1388 C C . GLU A 1 177 ? -1.478 8.571 -0.556 1.00 80.12 177 GLU A C 1
ATOM 1390 O O . GLU A 1 177 ? -2.549 8.090 -0.927 1.00 80.12 177 GLU A O 1
ATOM 1395 N N . THR A 1 178 ? -0.363 8.467 -1.282 1.00 86.75 178 THR A N 1
ATOM 1396 C CA . THR A 1 178 ? -0.306 7.842 -2.607 1.00 86.75 178 THR A CA 1
ATOM 1397 C C . THR A 1 178 ? 0.341 6.466 -2.528 1.00 86.75 178 THR A C 1
ATOM 1399 O O . THR A 1 178 ? 1.402 6.288 -1.924 1.00 86.75 178 THR A O 1
ATOM 1402 N N . TYR A 1 179 ? -0.303 5.475 -3.144 1.00 95.19 179 TYR A N 1
ATOM 1403 C CA . TYR A 1 179 ? 0.207 4.119 -3.279 1.00 95.19 179 TYR A CA 1
ATOM 1404 C C . TYR A 1 179 ? 0.818 3.907 -4.664 1.00 95.19 179 TYR A C 1
ATOM 1406 O O . TYR A 1 179 ? 0.105 3.874 -5.664 1.00 95.19 179 TYR A O 1
ATOM 1414 N N . HIS A 1 180 ? 2.140 3.754 -4.701 1.00 95.81 180 HIS A N 1
ATOM 1415 C CA . HIS A 1 180 ? 2.937 3.520 -5.899 1.00 95.81 180 HIS A CA 1
ATOM 1416 C C . HIS A 1 180 ? 3.140 2.015 -6.114 1.00 95.81 180 HIS A C 1
ATOM 1418 O O . HIS A 1 180 ? 3.987 1.390 -5.474 1.00 95.81 180 HIS A O 1
ATOM 1424 N N . VAL A 1 181 ? 2.347 1.422 -6.999 1.00 97.62 181 VAL A N 1
ATOM 1425 C CA . VAL A 1 181 ? 2.325 -0.011 -7.311 1.00 97.62 181 VAL A CA 1
ATOM 1426 C C . VAL A 1 181 ? 3.419 -0.356 -8.319 1.00 97.62 181 VAL A C 1
ATOM 1428 O O . VAL A 1 181 ? 3.421 0.164 -9.434 1.00 97.62 181 VAL A O 1
ATOM 1431 N N . PHE A 1 182 ? 4.333 -1.261 -7.968 1.00 97.12 182 PHE A N 1
ATOM 1432 C CA . PHE A 1 182 ? 5.399 -1.713 -8.877 1.00 97.12 182 PHE A CA 1
ATOM 1433 C C . PHE A 1 182 ? 5.285 -3.190 -9.282 1.00 97.12 182 PHE A C 1
ATOM 1435 O O . PHE A 1 182 ? 5.964 -3.584 -10.231 1.00 97.12 182 PHE A O 1
ATOM 1442 N N . ASP A 1 183 ? 4.445 -4.000 -8.621 1.00 97.88 183 ASP A N 1
ATOM 1443 C CA . ASP A 1 183 ? 4.199 -5.397 -9.015 1.00 97.88 183 ASP A CA 1
ATOM 1444 C C . ASP A 1 183 ? 2.736 -5.838 -8.784 1.00 97.88 183 ASP A C 1
ATOM 1446 O O . ASP A 1 183 ? 2.030 -5.321 -7.915 1.00 97.88 183 ASP A O 1
ATOM 1450 N N . LEU A 1 184 ? 2.295 -6.826 -9.567 1.00 98.19 184 LEU A N 1
ATOM 1451 C CA . LEU A 1 184 ? 0.985 -7.480 -9.501 1.00 98.19 184 LEU A CA 1
ATOM 1452 C C . LEU A 1 184 ? 1.208 -8.982 -9.343 1.00 98.19 184 LEU A C 1
ATOM 1454 O O . LEU A 1 184 ? 1.678 -9.649 -10.261 1.00 98.19 184 LEU A O 1
ATOM 1458 N N . LEU A 1 185 ? 0.867 -9.518 -8.176 1.00 98.19 185 LEU A N 1
ATOM 1459 C CA . LEU A 1 185 ? 1.177 -10.896 -7.791 1.00 98.19 185 LEU A CA 1
ATOM 1460 C C . LEU A 1 185 ? -0.012 -11.840 -8.001 1.00 98.19 185 LEU A C 1
ATOM 1462 O O . LEU A 1 185 ? 0.181 -12.997 -8.370 1.00 98.19 185 LEU A O 1
ATOM 1466 N N . GLU A 1 186 ? -1.235 -11.338 -7.827 1.00 98.25 186 GLU A N 1
ATOM 1467 C CA . GLU A 1 186 ? -2.476 -12.065 -8.111 1.00 98.25 186 GLU A CA 1
ATOM 1468 C C . GLU A 1 186 ? -3.424 -11.184 -8.924 1.00 98.25 186 GLU A C 1
ATOM 1470 O O . GLU A 1 186 ? -3.529 -9.984 -8.670 1.00 98.25 186 GLU A O 1
ATOM 1475 N N . LEU A 1 187 ? -4.135 -11.781 -9.882 1.00 97.81 187 LEU A N 1
ATOM 1476 C CA . LEU A 1 187 ? -5.134 -11.103 -10.707 1.00 97.81 187 LEU A CA 1
ATOM 1477 C C . LEU A 1 187 ? -6.349 -12.008 -10.907 1.00 97.81 187 LEU A C 1
ATOM 1479 O O . LEU A 1 187 ? -6.206 -13.164 -11.307 1.00 97.81 187 LEU A O 1
ATOM 1483 N N . LYS A 1 188 ? -7.550 -11.473 -10.663 1.00 96.62 188 LYS A N 1
ATOM 1484 C CA . LYS A 1 188 ? -8.817 -12.223 -10.692 1.00 96.62 188 LYS A CA 1
ATOM 1485 C C . LYS A 1 188 ? -8.758 -13.471 -9.797 1.00 96.62 188 LYS A C 1
ATOM 1487 O O . LYS A 1 188 ? -9.202 -14.539 -10.207 1.00 96.62 188 LYS A O 1
ATOM 1492 N N . GLY A 1 189 ? -8.130 -13.354 -8.626 1.00 92.50 189 GLY A N 1
ATOM 1493 C CA . GLY A 1 189 ? -7.977 -14.448 -7.657 1.00 92.50 189 GLY A CA 1
ATOM 1494 C C . GLY A 1 189 ? -6.971 -15.542 -8.041 1.00 92.50 189 GLY A C 1
ATOM 1495 O O . GLY A 1 189 ? -6.914 -16.565 -7.367 1.00 92.50 189 GLY A O 1
ATOM 1496 N N . HIS A 1 190 ? -6.187 -15.360 -9.109 1.00 96.69 190 HIS A N 1
ATOM 1497 C CA . HIS A 1 190 ? -5.178 -16.329 -9.545 1.00 96.69 190 HIS A CA 1
ATOM 1498 C C . HIS A 1 190 ? -3.766 -15.795 -9.312 1.00 96.69 190 HIS A C 1
ATOM 1500 O O . HIS A 1 190 ? -3.473 -14.654 -9.672 1.00 96.69 190 HIS A O 1
ATOM 1506 N N . ASP A 1 191 ? -2.879 -16.643 -8.790 1.00 97.12 191 ASP A N 1
ATOM 1507 C CA . ASP A 1 191 ? -1.447 -16.356 -8.680 1.00 97.12 191 ASP A CA 1
ATOM 1508 C C . ASP A 1 191 ? -0.802 -16.251 -10.066 1.00 97.12 191 ASP A C 1
ATOM 1510 O O . ASP A 1 191 ? -0.849 -17.183 -10.876 1.00 97.12 191 ASP A O 1
ATOM 1514 N N . ILE A 1 192 ? -0.177 -15.107 -10.339 1.00 97.75 192 ILE A N 1
ATOM 1515 C CA . ILE A 1 192 ? 0.507 -14.825 -11.601 1.00 97.75 192 ILE A CA 1
ATOM 1516 C C . ILE A 1 192 ? 2.013 -14.597 -11.434 1.00 97.75 192 ILE A C 1
ATOM 1518 O O . ILE A 1 192 ? 2.670 -14.188 -12.392 1.00 97.75 192 ILE A O 1
ATOM 1522 N N . ARG A 1 193 ? 2.595 -14.900 -10.266 1.00 96.19 193 ARG A N 1
ATOM 1523 C CA . ARG A 1 193 ? 4.037 -14.726 -9.988 1.00 96.19 193 ARG A CA 1
ATOM 1524 C C . ARG A 1 193 ? 4.939 -15.536 -10.918 1.00 96.19 193 ARG A C 1
ATOM 1526 O O . ARG A 1 193 ? 6.078 -15.149 -11.153 1.00 96.19 193 ARG A O 1
ATOM 1533 N N . HIS A 1 194 ? 4.418 -16.624 -11.485 1.00 96.25 194 HIS A N 1
ATOM 1534 C CA . HIS A 1 194 ? 5.104 -17.442 -12.488 1.00 96.25 194 HIS A CA 1
ATOM 1535 C C . HIS A 1 194 ? 5.275 -16.736 -13.847 1.00 96.25 194 HIS A C 1
ATOM 1537 O O . HIS A 1 194 ? 6.083 -17.171 -14.665 1.00 96.25 194 HIS A O 1
ATOM 1543 N N . LYS A 1 195 ? 4.513 -15.668 -14.124 1.00 96.25 195 LYS A N 1
ATOM 1544 C CA . LYS A 1 195 ? 4.637 -14.892 -15.364 1.00 96.25 195 LYS A CA 1
ATOM 1545 C C . LYS A 1 195 ? 5.844 -13.960 -15.303 1.00 96.25 195 LYS A C 1
ATOM 1547 O O . LYS A 1 195 ? 6.215 -13.487 -14.230 1.00 96.25 195 LYS A O 1
ATOM 1552 N N . GLY A 1 196 ? 6.407 -13.632 -16.466 1.00 95.19 196 GLY A N 1
ATOM 1553 C CA . GLY A 1 196 ? 7.464 -12.624 -16.579 1.00 95.19 196 GLY A CA 1
ATOM 1554 C C . GLY A 1 196 ? 7.013 -11.253 -16.063 1.00 95.19 196 GLY A C 1
ATOM 1555 O O . GLY A 1 196 ? 5.838 -10.898 -16.176 1.00 95.19 196 GLY A O 1
ATOM 1556 N N . TYR A 1 197 ? 7.955 -10.480 -15.516 1.00 95.06 197 TYR A N 1
ATOM 1557 C CA . TYR A 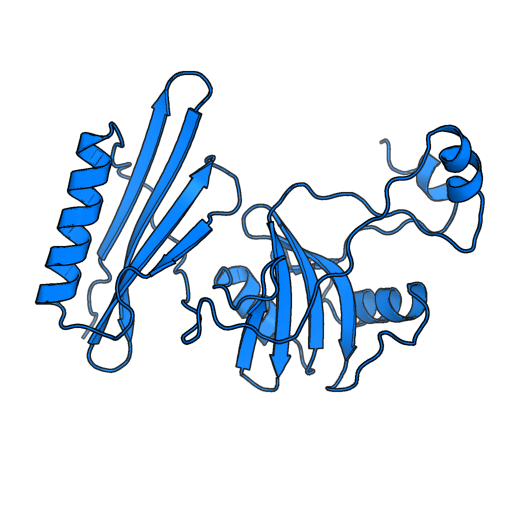1 197 ? 7.676 -9.186 -14.885 1.00 95.06 197 TYR A CA 1
ATOM 1558 C C . TYR A 1 197 ? 6.881 -8.239 -15.799 1.00 95.06 197 TYR A C 1
ATOM 1560 O O . TYR A 1 197 ? 5.849 -7.721 -15.384 1.00 95.06 197 TYR A O 1
ATOM 1568 N N . LEU A 1 198 ? 7.280 -8.090 -17.068 1.00 93.31 198 LEU A N 1
ATOM 1569 C CA . LEU A 1 198 ? 6.590 -7.204 -18.015 1.00 93.31 198 LEU A CA 1
ATOM 1570 C C . LEU A 1 198 ? 5.118 -7.582 -18.235 1.00 93.31 198 LEU A C 1
ATOM 1572 O O . LEU A 1 198 ? 4.280 -6.703 -18.409 1.00 93.31 198 LEU A O 1
ATOM 1576 N N . SER A 1 199 ? 4.769 -8.872 -18.174 1.00 95.44 199 SER A N 1
ATOM 1577 C CA . SER A 1 199 ? 3.370 -9.305 -18.256 1.00 95.44 199 SER A CA 1
ATOM 1578 C C . SER A 1 199 ? 2.570 -8.904 -17.017 1.00 95.44 199 SER A C 1
ATOM 1580 O O . SER A 1 199 ? 1.394 -8.564 -17.134 1.00 95.44 199 SER A O 1
ATOM 1582 N N . ARG A 1 200 ? 3.191 -8.937 -15.831 1.00 97.62 200 ARG A N 1
ATOM 1583 C CA . ARG A 1 200 ? 2.563 -8.480 -14.583 1.00 97.62 200 ARG A CA 1
ATOM 1584 C C . ARG A 1 200 ? 2.423 -6.960 -14.581 1.00 97.62 200 ARG A C 1
ATOM 1586 O O . ARG A 1 200 ? 1.338 -6.462 -14.300 1.00 97.62 200 ARG A O 1
ATOM 1593 N N . HIS A 1 201 ? 3.460 -6.243 -15.014 1.00 95.69 201 HIS A N 1
ATOM 1594 C CA . HIS A 1 201 ? 3.452 -4.790 -15.174 1.00 95.69 201 HIS A CA 1
ATOM 1595 C C . HIS A 1 201 ? 2.382 -4.312 -16.166 1.00 95.69 201 HIS A C 1
ATOM 1597 O O . HIS A 1 201 ? 1.599 -3.425 -15.839 1.00 95.69 201 HIS A O 1
ATOM 1603 N N . ALA A 1 202 ? 2.261 -4.949 -17.335 1.00 94.31 202 ALA A N 1
ATOM 1604 C CA . ALA A 1 202 ? 1.176 -4.662 -18.277 1.00 94.31 202 ALA A CA 1
ATOM 1605 C C . ALA A 1 202 ? -0.211 -4.882 -17.643 1.00 94.31 202 ALA A C 1
ATOM 1607 O O . ALA A 1 202 ? -1.145 -4.128 -17.907 1.00 94.31 202 ALA A O 1
ATOM 1608 N N . GLY A 1 203 ? -0.332 -5.880 -16.759 1.00 96.00 203 GLY A N 1
ATOM 1609 C CA . GLY A 1 203 ? -1.521 -6.092 -15.938 1.00 96.00 203 GLY A CA 1
ATOM 1610 C C . GLY A 1 203 ? -1.817 -4.927 -14.990 1.00 96.00 203 GLY A C 1
ATOM 1611 O O . GLY A 1 203 ? -2.977 -4.548 -14.875 1.00 96.00 203 GLY A O 1
ATOM 1612 N N . ILE A 1 204 ? -0.798 -4.327 -14.362 1.00 95.69 204 ILE A N 1
ATOM 1613 C CA . ILE A 1 204 ? -0.951 -3.119 -13.529 1.00 95.69 204 ILE A CA 1
ATOM 1614 C C . ILE A 1 204 ? -1.471 -1.959 -14.379 1.00 95.69 204 ILE A C 1
ATOM 1616 O O . ILE A 1 204 ? -2.474 -1.353 -14.021 1.00 95.69 204 ILE A O 1
ATOM 1620 N N . VAL A 1 205 ? -0.824 -1.679 -15.515 1.00 93.31 205 VAL A N 1
ATOM 1621 C CA . VAL A 1 205 ? -1.187 -0.559 -16.403 1.00 93.31 205 VAL A CA 1
ATOM 1622 C C . VAL A 1 205 ? -2.612 -0.706 -16.945 1.00 93.31 205 VAL A C 1
ATOM 1624 O O . VAL A 1 205 ? -3.330 0.279 -17.068 1.00 93.31 205 VAL A O 1
ATOM 1627 N N . ALA A 1 206 ? -3.049 -1.932 -17.244 1.00 93.88 206 ALA A N 1
ATOM 1628 C CA . ALA A 1 206 ? -4.414 -2.195 -17.695 1.00 93.88 206 ALA A CA 1
ATOM 1629 C C . ALA A 1 206 ? -5.458 -2.134 -16.563 1.00 93.88 206 ALA A C 1
ATOM 1631 O O . ALA A 1 206 ? -6.633 -1.884 -16.824 1.00 93.88 206 ALA A O 1
ATOM 1632 N N . LEU A 1 207 ? -5.050 -2.425 -15.326 1.00 93.69 207 LEU A N 1
ATOM 1633 C CA . LEU A 1 207 ? -5.928 -2.491 -14.159 1.00 93.69 207 LEU A CA 1
ATOM 1634 C C . LEU A 1 207 ? -6.138 -1.123 -13.506 1.00 93.69 207 LEU A C 1
ATOM 1636 O O . LEU A 1 207 ? -7.248 -0.823 -13.066 1.00 93.69 207 LEU A O 1
ATOM 1640 N N . LEU A 1 208 ? -5.066 -0.343 -13.364 1.00 92.19 208 LEU A N 1
ATOM 1641 C CA . LEU A 1 208 ? -5.090 0.905 -12.618 1.00 92.19 208 LEU A CA 1
ATOM 1642 C C . LEU A 1 208 ? -5.582 2.052 -13.509 1.00 92.19 208 LEU A C 1
ATOM 1644 O O . LEU A 1 208 ? -5.082 2.223 -14.621 1.00 92.19 208 LEU A O 1
ATOM 1648 N N . PRO A 1 209 ? -6.547 2.861 -13.041 1.00 80.00 209 PRO A N 1
ATOM 1649 C CA . PRO A 1 209 ? -6.999 4.021 -13.791 1.00 80.00 209 PRO A CA 1
ATOM 1650 C C . PRO A 1 209 ? -5.855 5.038 -13.943 1.00 80.00 209 PRO A C 1
ATOM 1652 O O . PRO A 1 209 ? -5.129 5.294 -12.979 1.00 80.00 209 PRO A O 1
ATOM 1655 N N . PRO A 1 210 ? -5.692 5.661 -15.122 1.00 74.12 210 PRO A N 1
ATOM 1656 C CA . PRO A 1 210 ? -4.732 6.743 -15.275 1.00 74.12 210 PRO A CA 1
ATOM 1657 C C . PRO A 1 210 ? -5.118 7.909 -14.355 1.00 74.12 210 PRO A C 1
ATOM 1659 O O . PRO A 1 210 ? -6.268 8.346 -14.353 1.00 74.12 210 PRO A O 1
ATOM 1662 N N . ASN A 1 211 ? -4.142 8.438 -13.612 1.00 66.62 211 ASN A N 1
ATOM 1663 C CA . ASN A 1 211 ? -4.268 9.634 -12.766 1.00 66.62 211 ASN A CA 1
ATOM 1664 C C . ASN A 1 211 ? -5.188 9.522 -11.530 1.00 66.62 211 ASN A C 1
ATOM 1666 O O . ASN A 1 211 ? -5.706 10.541 -11.069 1.00 66.62 211 ASN A O 1
ATOM 1670 N N . ASP A 1 212 ? -5.372 8.338 -10.936 1.00 70.06 212 ASP A N 1
ATOM 1671 C CA . ASP A 1 212 ? -5.893 8.273 -9.562 1.00 70.06 212 ASP A CA 1
ATOM 1672 C C . ASP A 1 212 ? -4.782 8.733 -8.608 1.00 70.06 212 ASP A C 1
ATOM 1674 O O . ASP A 1 212 ? -3.837 8.000 -8.334 1.00 70.06 212 ASP A O 1
ATOM 1678 N N . GLY A 1 213 ? -4.850 9.982 -8.135 1.00 78.31 213 GLY A N 1
ATOM 1679 C CA . GLY A 1 213 ? -3.795 10.597 -7.313 1.00 78.31 213 GLY A CA 1
ATOM 1680 C C . GLY A 1 213 ? -3.433 9.826 -6.032 1.00 78.31 213 GLY A C 1
ATOM 1681 O O . GLY A 1 213 ? -2.412 10.121 -5.411 1.00 78.31 213 GLY A O 1
ATOM 1682 N N . SER A 1 214 ? -4.232 8.827 -5.645 1.00 87.00 214 SER A N 1
ATOM 1683 C CA . SER A 1 214 ? -3.970 7.942 -4.509 1.00 87.00 214 SER A CA 1
ATOM 1684 C C . SER A 1 214 ? -3.488 6.535 -4.894 1.00 87.00 214 SER A C 1
ATOM 1686 O O . SER A 1 214 ? -2.989 5.813 -4.030 1.00 87.00 214 SER A O 1
ATOM 1688 N N . LEU A 1 215 ? -3.581 6.144 -6.170 1.00 93.31 215 LEU A N 1
ATOM 1689 C CA . LEU A 1 215 ? -3.219 4.820 -6.678 1.00 93.31 215 LEU A CA 1
ATOM 1690 C C . LEU A 1 215 ? -2.536 4.935 -8.049 1.00 93.31 215 LEU A C 1
ATOM 1692 O O . LEU A 1 215 ? -3.192 5.040 -9.081 1.00 93.31 215 LEU A O 1
ATOM 1696 N N . LEU A 1 216 ? -1.206 4.880 -8.054 1.00 93.94 216 LEU A N 1
ATOM 1697 C CA . LEU A 1 216 ? -0.379 5.065 -9.247 1.00 93.94 216 LEU A CA 1
ATOM 1698 C C . LEU A 1 216 ? 0.464 3.822 -9.504 1.00 93.94 216 LEU A C 1
ATOM 1700 O O . LEU A 1 216 ? 0.939 3.192 -8.563 1.00 93.94 216 LEU A O 1
ATOM 1704 N N . TRP A 1 217 ? 0.707 3.477 -10.766 1.00 94.38 217 TRP A N 1
ATOM 1705 C CA . TRP A 1 217 ? 1.784 2.540 -11.082 1.00 94.38 217 TRP A CA 1
ATOM 1706 C C . TRP A 1 217 ? 3.127 3.266 -11.105 1.00 94.38 217 TRP A C 1
ATOM 1708 O O . TRP A 1 217 ? 3.208 4.449 -11.435 1.00 94.38 217 TRP A O 1
ATOM 1718 N N . VAL A 1 218 ? 4.197 2.549 -10.778 1.00 94.31 218 VAL A N 1
ATOM 1719 C CA . VAL A 1 218 ? 5.556 3.081 -10.869 1.00 94.31 218 VAL A CA 1
ATOM 1720 C C . VAL A 1 218 ? 5.991 3.161 -12.329 1.00 94.31 218 VAL A C 1
ATOM 1722 O O . VAL A 1 218 ? 5.898 2.186 -13.085 1.00 94.31 218 VAL A O 1
ATOM 1725 N N . THR A 1 219 ? 6.503 4.329 -12.712 1.00 89.94 219 THR A N 1
ATOM 1726 C CA 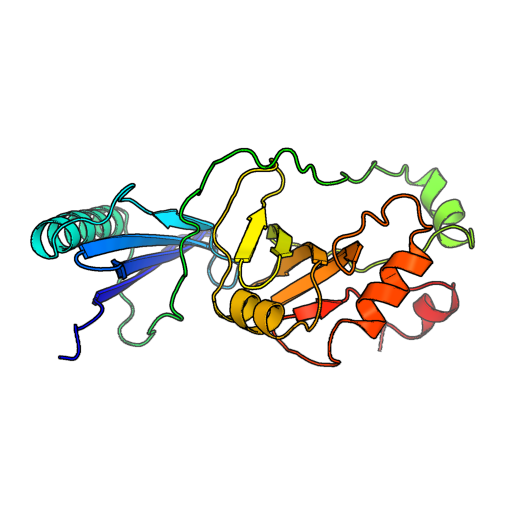. THR A 1 219 ? 7.116 4.577 -14.017 1.00 89.94 219 THR A CA 1
ATOM 1727 C C . THR A 1 219 ? 8.192 3.537 -14.302 1.00 89.94 219 THR A C 1
ATOM 1729 O O . THR A 1 219 ? 9.107 3.343 -13.501 1.00 89.94 219 THR A O 1
ATOM 1732 N N . THR A 1 220 ? 8.063 2.852 -15.439 1.00 90.31 220 THR A N 1
ATOM 1733 C CA . THR A 1 220 ? 8.921 1.722 -15.802 1.00 90.31 220 THR A CA 1
ATOM 1734 C C . THR A 1 220 ? 9.530 1.950 -17.180 1.00 90.31 220 THR A C 1
ATOM 1736 O O . THR A 1 220 ? 8.808 2.027 -18.172 1.00 90.31 220 THR A O 1
ATOM 1739 N N . ALA A 1 221 ? 10.856 2.049 -17.239 1.00 88.81 221 ALA A N 1
ATOM 1740 C CA . ALA A 1 221 ? 11.615 2.182 -18.476 1.00 88.81 221 ALA A CA 1
ATOM 1741 C C . ALA A 1 221 ? 12.062 0.802 -18.974 1.00 88.81 221 ALA A C 1
ATOM 1743 O O . ALA A 1 221 ? 12.609 0.000 -18.212 1.00 88.81 221 ALA A O 1
ATOM 1744 N N . MET A 1 222 ? 11.812 0.525 -20.255 1.00 79.31 222 MET A N 1
ATOM 1745 C CA . MET A 1 222 ? 12.078 -0.773 -20.898 1.00 79.31 222 MET A CA 1
ATOM 1746 C C . MET A 1 222 ? 13.165 -0.692 -21.982 1.00 79.31 222 MET A C 1
ATOM 1748 O O . MET A 1 222 ? 13.550 -1.716 -22.544 1.00 79.31 222 MET A O 1
ATOM 1752 N N . ASP A 1 223 ? 13.664 0.509 -22.275 1.00 66.62 223 ASP A N 1
ATOM 1753 C CA . ASP A 1 223 ? 14.731 0.764 -23.237 1.00 66.62 223 ASP A CA 1
ATOM 1754 C C . ASP A 1 223 ? 15.645 1.912 -22.776 1.00 66.62 223 ASP A C 1
ATOM 1756 O O . ASP A 1 223 ? 15.350 2.652 -21.834 1.00 66.62 223 ASP A O 1
ATOM 1760 N N . SER A 1 224 ? 16.787 2.040 -23.451 1.00 53.66 224 SER A N 1
ATOM 1761 C CA . SER A 1 224 ? 17.775 3.093 -23.214 1.00 53.66 224 SER A CA 1
ATOM 1762 C C . SER A 1 224 ? 17.337 4.478 -23.709 1.00 53.66 224 SER A C 1
ATOM 1764 O O . SER A 1 224 ? 18.009 5.460 -23.395 1.00 53.66 224 SER A O 1
ATOM 1766 N N . GLU A 1 225 ? 16.248 4.592 -24.481 1.00 49.47 225 GLU A N 1
ATOM 1767 C CA . GLU A 1 225 ? 15.751 5.886 -24.977 1.00 49.47 225 GLU A CA 1
ATOM 1768 C C . GLU A 1 225 ? 15.015 6.666 -23.879 1.00 49.47 225 GLU A C 1
ATOM 1770 O O . GLU A 1 225 ? 15.060 7.899 -23.851 1.00 49.47 225 GLU A O 1
ATOM 1775 N N . TRP A 1 226 ? 14.446 5.968 -22.892 1.00 44.19 226 TRP A N 1
ATOM 1776 C CA . TRP A 1 226 ? 13.841 6.585 -21.709 1.00 44.19 226 TRP A CA 1
ATOM 1777 C C . TRP A 1 226 ? 14.816 7.456 -20.896 1.00 44.19 226 TRP A C 1
ATOM 1779 O O . TRP A 1 226 ? 14.428 8.516 -20.395 1.00 44.19 226 TRP A O 1
ATOM 1789 N N . CYS A 1 227 ? 16.100 7.077 -20.818 1.00 40.31 227 CYS A N 1
ATOM 1790 C CA . CYS A 1 227 ? 17.128 7.873 -20.134 1.00 40.31 227 CYS A CA 1
ATOM 1791 C C . CYS A 1 227 ? 17.330 9.269 -20.755 1.00 40.31 227 CYS A C 1
ATOM 1793 O O . CYS A 1 227 ? 17.818 10.165 -20.070 1.00 40.31 227 CYS A O 1
ATOM 1795 N N . ALA A 1 228 ? 16.945 9.478 -22.020 1.00 35.97 228 ALA A N 1
ATOM 1796 C CA . ALA A 1 228 ? 17.123 10.750 -22.719 1.00 35.97 228 ALA A CA 1
ATOM 1797 C C . ALA A 1 228 ? 15.935 11.723 -22.568 1.00 35.97 228 ALA A C 1
ATOM 1799 O O . ALA A 1 228 ? 16.118 12.928 -22.749 1.00 35.97 228 ALA A O 1
ATOM 1800 N N . CYS A 1 229 ? 14.731 11.243 -22.226 1.00 37.00 229 CYS A N 1
ATOM 1801 C CA . CYS A 1 229 ? 13.531 12.090 -22.131 1.00 37.00 229 CYS A CA 1
ATOM 1802 C C . CYS A 1 229 ? 13.147 12.513 -20.702 1.00 37.00 229 CYS A C 1
ATOM 1804 O O . CYS A 1 229 ? 12.418 13.488 -20.549 1.00 37.00 229 CYS A O 1
ATOM 1806 N N . GLY A 1 230 ? 13.637 11.834 -19.659 1.00 34.31 230 GLY A N 1
ATOM 1807 C CA . GLY A 1 230 ? 13.198 12.046 -18.267 1.00 34.31 230 GLY A CA 1
ATOM 1808 C C . GLY A 1 230 ? 13.911 13.142 -17.458 1.00 34.31 230 GLY A C 1
ATOM 1809 O O . GLY A 1 230 ? 13.731 13.190 -16.246 1.00 34.31 230 GLY A O 1
ATOM 1810 N N . LEU A 1 231 ? 14.737 13.992 -18.081 1.00 31.61 231 LEU A N 1
ATOM 1811 C CA . LEU A 1 231 ? 15.510 15.058 -17.410 1.00 31.61 231 LEU A CA 1
ATOM 1812 C C . LEU A 1 231 ? 15.185 16.477 -17.923 1.00 31.61 231 LEU A C 1
ATOM 1814 O O . LEU A 1 231 ? 16.043 17.358 -17.886 1.00 31.61 231 LEU A O 1
ATOM 1818 N N . ARG A 1 232 ? 13.963 16.717 -18.411 1.00 31.25 232 ARG A N 1
ATOM 1819 C CA . ARG A 1 232 ? 13.484 18.075 -18.720 1.00 31.25 232 ARG A CA 1
ATOM 1820 C C . ARG A 1 232 ? 12.403 18.529 -17.758 1.00 31.25 232 ARG A C 1
ATOM 1822 O O . ARG A 1 232 ? 11.526 17.698 -17.447 1.00 31.25 232 ARG A O 1
#

Radius of gyration: 20.46 Å; chains: 1; bounding box: 58×42×54 Å